Protein AF-A0A3B9B9D3-F1 (afdb_monomer_lite)

Sequence (360 aa):
TKKSGEPAVSYQAAVEGMYRVWLSWGSGWSTHTKNARYLLDQDGKIETTDDRTEIATINQQLLANGAGKIISKPLWSGLHDCGTHSFSTSSKILVCGGNSGGALTTDLIILERADKSVPVRRFEPKVKSTLNEDWFHPVTTISVRFTIGQTNNGIEPCIDELGIWSSEGERANLATRKALVKSVTSSGNFRGSPKHKLAHINDSKFGNDHSWISNTKNTGWIEFTFKQPQRIERVTWGRDKNGKYKDRTPSTYYIEVKNEKGQWIEVASSSHRQPTTAKDEDGNSLFAFEHLDSEKKAKARTLLDKLAAGKKALDELKKKPRAWIGSFSQPSPTRLMHRGDPLSPREVISPVSLSAFTQR

Structure (mmCIF, N/CA/C/O backbone):
data_AF-A0A3B9B9D3-F1
#
_entry.id   AF-A0A3B9B9D3-F1
#
loop_
_atom_site.group_PDB
_atom_site.id
_atom_site.type_symbol
_atom_site.label_atom_id
_atom_site.label_alt_id
_atom_site.label_comp_id
_atom_site.label_asym_id
_atom_site.label_entity_id
_atom_site.label_seq_id
_atom_site.pdbx_PDB_ins_code
_atom_site.Cartn_x
_atom_site.Cartn_y
_atom_site.Cartn_z
_atom_site.occupancy
_atom_site.B_iso_or_equiv
_atom_site.auth_seq_id
_atom_site.auth_comp_id
_atom_site.auth_asym_id
_atom_site.auth_atom_id
_atom_site.pdbx_PDB_model_num
ATOM 1 N N . THR A 1 1 ? -21.614 -14.498 -27.188 1.00 49.25 1 THR A N 1
ATOM 2 C CA . THR A 1 1 ? -22.996 -14.763 -27.649 1.00 49.25 1 THR A CA 1
ATOM 3 C C . THR A 1 1 ? -23.670 -13.425 -27.941 1.00 49.25 1 THR A C 1
ATOM 5 O O . THR A 1 1 ? -23.291 -12.439 -27.325 1.00 49.25 1 THR A O 1
ATOM 8 N N . LYS A 1 2 ? -24.585 -13.337 -28.921 1.00 51.22 2 LYS A N 1
ATOM 9 C CA . LYS A 1 2 ? -25.253 -12.070 -29.321 1.00 51.22 2 LYS A CA 1
ATOM 10 C C . LYS A 1 2 ? -26.560 -11.787 -28.561 1.00 51.22 2 LYS A C 1
ATOM 12 O O . LYS A 1 2 ? -27.239 -10.813 -28.865 1.00 51.22 2 LYS A O 1
ATOM 17 N N . LYS A 1 3 ? -26.940 -12.646 -27.614 1.00 60.97 3 LYS A N 1
ATOM 18 C CA . LYS A 1 3 ? -28.194 -12.509 -26.875 1.00 60.97 3 LYS A CA 1
ATOM 19 C C . LYS A 1 3 ? -27.957 -11.696 -25.608 1.00 60.97 3 LYS A C 1
ATOM 21 O O . LYS A 1 3 ? -27.149 -12.067 -24.763 1.00 60.97 3 LYS A O 1
ATOM 26 N N . SER A 1 4 ? -28.623 -10.549 -25.542 1.00 65.19 4 SER A N 1
ATOM 27 C CA . SER A 1 4 ? -28.568 -9.621 -24.416 1.00 65.19 4 SER A CA 1
ATOM 28 C C . SER A 1 4 ? -29.033 -10.313 -23.134 1.00 65.19 4 SER A C 1
ATOM 30 O O . SER A 1 4 ? -30.112 -10.896 -23.123 1.00 65.19 4 SER A O 1
ATOM 32 N N . GLY A 1 5 ? -28.247 -10.226 -22.060 1.00 66.50 5 GLY A N 1
ATOM 33 C CA . GLY A 1 5 ? -28.637 -10.706 -20.727 1.00 66.50 5 GLY A CA 1
ATOM 34 C C . GLY A 1 5 ? -28.496 -12.211 -20.472 1.00 66.50 5 GLY A C 1
ATOM 35 O O . GLY A 1 5 ? -28.588 -12.619 -19.318 1.00 66.50 5 GLY A O 1
ATOM 36 N N . GLU A 1 6 ? -28.219 -13.030 -21.489 1.00 80.44 6 GLU A N 1
ATOM 37 C CA . GLU A 1 6 ? -27.928 -14.454 -21.287 1.00 80.44 6 GLU A CA 1
ATOM 38 C C . GLU A 1 6 ? -26.454 -14.666 -20.876 1.00 80.44 6 GLU A C 1
ATOM 40 O O . GLU A 1 6 ? -25.554 -14.049 -21.470 1.00 80.44 6 GLU A O 1
ATOM 45 N N . PRO A 1 7 ? -26.174 -15.559 -19.905 1.00 87.69 7 PRO A N 1
ATOM 46 C CA . PRO A 1 7 ? -24.815 -15.976 -19.577 1.00 87.69 7 PRO A CA 1
ATOM 47 C C . PRO A 1 7 ? -24.094 -16.539 -20.803 1.00 87.69 7 PRO A C 1
ATOM 49 O O . PRO A 1 7 ? -24.525 -17.510 -21.420 1.00 87.69 7 PRO A O 1
ATOM 52 N N . ALA A 1 8 ? -22.979 -15.915 -21.171 1.00 89.19 8 ALA A N 1
ATOM 53 C CA . ALA A 1 8 ? -22.128 -16.356 -22.272 1.00 89.19 8 ALA A CA 1
ATOM 54 C C . ALA A 1 8 ? -21.009 -17.289 -21.794 1.00 89.19 8 ALA A C 1
ATOM 56 O O . ALA A 1 8 ? -20.552 -18.142 -22.550 1.00 89.19 8 ALA A O 1
ATOM 57 N N . VAL A 1 9 ? -20.550 -17.081 -20.559 1.00 89.88 9 VAL A N 1
ATOM 58 C CA . VAL A 1 9 ? -19.491 -17.846 -19.896 1.00 89.88 9 VAL A CA 1
ATOM 59 C C . VAL A 1 9 ? -19.900 -18.052 -18.442 1.00 89.88 9 VAL A C 1
ATOM 61 O O . VAL A 1 9 ? -20.445 -17.139 -17.824 1.00 89.88 9 VAL A O 1
ATOM 64 N N . SER A 1 10 ? -19.609 -19.226 -17.889 1.00 92.81 10 SER A N 1
ATOM 65 C CA . SER A 1 10 ? -19.755 -19.520 -16.463 1.00 92.81 10 SER A CA 1
ATOM 66 C C . SER A 1 10 ? -18.432 -20.022 -15.896 1.00 92.81 10 SER A C 1
ATOM 68 O O . SER A 1 10 ? -17.838 -20.941 -16.459 1.00 92.81 10 SER A O 1
ATOM 70 N N . TYR A 1 11 ? -17.998 -19.462 -14.773 1.00 92.88 11 TYR A N 1
ATOM 71 C CA . TYR A 1 11 ? -16.792 -19.866 -14.059 1.00 92.88 11 TYR A CA 1
ATOM 72 C C . TYR A 1 11 ? -17.149 -20.376 -12.663 1.00 92.88 11 TYR A C 1
ATOM 74 O O . TYR A 1 11 ? -17.702 -19.626 -11.864 1.00 92.88 11 TYR A O 1
ATOM 82 N N . GLN A 1 12 ? -16.813 -21.631 -12.361 1.00 93.88 12 GLN A N 1
ATOM 83 C CA . GLN A 1 12 ? -16.990 -22.223 -11.035 1.00 93.88 12 GLN A CA 1
ATOM 84 C C . GLN A 1 12 ? -15.621 -22.457 -10.404 1.00 93.88 12 GLN A C 1
ATOM 86 O O . GLN A 1 12 ? -14.848 -23.283 -10.882 1.00 93.88 12 GLN A O 1
ATOM 91 N N . ALA A 1 13 ? -15.322 -21.739 -9.324 1.00 84.62 13 ALA A N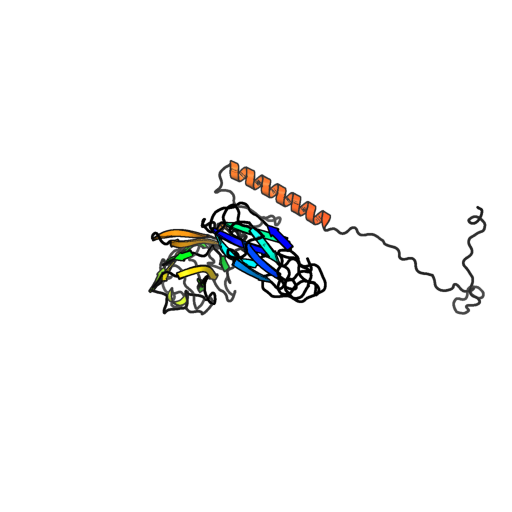 1
ATOM 92 C CA . ALA A 1 13 ? -14.039 -21.872 -8.638 1.00 84.62 13 ALA A CA 1
ATOM 93 C C . ALA A 1 13 ? -13.995 -23.027 -7.626 1.00 84.62 13 ALA A C 1
ATOM 95 O O . ALA A 1 13 ? -12.907 -23.410 -7.208 1.00 84.62 13 ALA A O 1
ATOM 96 N N . ALA A 1 14 ? -15.161 -23.546 -7.217 1.00 92.19 14 ALA A N 1
ATOM 97 C CA . ALA A 1 14 ? -15.300 -24.566 -6.176 1.00 92.19 14 ALA A CA 1
ATOM 98 C C . ALA A 1 14 ? -14.615 -24.188 -4.845 1.00 92.19 14 ALA A C 1
ATOM 100 O O . ALA A 1 14 ? -13.969 -25.015 -4.203 1.00 92.19 14 ALA A O 1
ATOM 101 N N . VAL A 1 15 ? -14.755 -22.925 -4.429 1.00 90.19 15 VAL A N 1
ATOM 102 C CA . VAL A 1 15 ? -14.225 -22.407 -3.159 1.00 90.19 15 VAL A CA 1
ATOM 103 C C . VAL A 1 15 ? -15.353 -22.067 -2.195 1.00 90.19 15 VAL A C 1
ATOM 105 O O . VAL A 1 15 ? -16.453 -21.744 -2.621 1.00 90.19 15 VAL A O 1
ATOM 108 N N . GLU A 1 16 ? -15.060 -22.085 -0.899 1.00 92.81 16 GLU A N 1
ATOM 109 C CA . GLU A 1 16 ? -15.998 -21.683 0.149 1.00 92.81 16 GLU A CA 1
ATOM 110 C C . GLU A 1 16 ? -15.396 -20.574 1.016 1.00 92.81 16 GLU A C 1
ATOM 112 O O . GLU A 1 16 ? -14.196 -20.602 1.332 1.00 92.81 16 GLU A O 1
ATOM 117 N N . GLY A 1 17 ? -16.220 -19.586 1.372 1.00 90.19 17 GLY A N 1
ATOM 118 C CA . GLY A 1 17 ? -15.866 -18.465 2.242 1.00 90.19 17 GLY A CA 1
ATOM 119 C C . GLY A 1 17 ? -15.931 -17.100 1.553 1.00 90.19 17 GLY A C 1
ATOM 120 O O . GLY A 1 17 ? -16.505 -16.946 0.478 1.00 90.19 17 GLY A O 1
ATOM 121 N N . MET A 1 18 ? -15.332 -16.090 2.186 1.00 88.19 18 MET A N 1
ATOM 122 C CA . MET A 1 18 ? -15.309 -14.718 1.668 1.00 88.19 18 MET A CA 1
ATOM 123 C C . MET A 1 18 ? -14.096 -14.498 0.765 1.00 88.19 18 MET A C 1
ATOM 125 O O . MET A 1 18 ? -12.957 -14.665 1.208 1.00 88.19 18 MET A O 1
ATOM 129 N N . TYR A 1 19 ? -14.323 -14.065 -0.476 1.00 90.00 19 TYR A N 1
ATOM 130 C CA . TYR A 1 19 ? -13.264 -13.780 -1.448 1.00 90.00 19 TYR A CA 1
ATOM 131 C C . TYR A 1 19 ? -13.450 -12.413 -2.085 1.00 90.00 19 TYR A C 1
ATOM 133 O O . TYR A 1 19 ? -14.549 -12.038 -2.487 1.00 90.00 19 TYR A O 1
ATOM 141 N N . ARG A 1 20 ? -12.348 -11.679 -2.220 1.00 89.19 20 ARG A N 1
ATOM 142 C CA . ARG A 1 20 ? -12.251 -10.531 -3.108 1.00 89.19 20 ARG A CA 1
ATOM 143 C C . ARG A 1 20 ? -12.079 -11.010 -4.541 1.00 89.19 20 ARG A C 1
ATOM 145 O O . ARG A 1 20 ? -11.213 -11.837 -4.826 1.00 89.19 20 ARG A O 1
ATOM 152 N N . VAL A 1 21 ? -12.915 -10.490 -5.429 1.00 92.88 21 VAL A N 1
ATOM 153 C CA . VAL A 1 21 ? -12.941 -10.885 -6.837 1.00 92.88 21 VAL A CA 1
ATOM 154 C C . VAL A 1 21 ? -12.192 -9.846 -7.658 1.00 92.88 21 VAL A C 1
ATOM 156 O O . VAL A 1 21 ? -12.558 -8.673 -7.658 1.00 92.88 21 VAL A O 1
ATOM 159 N N . TRP A 1 22 ? -11.173 -10.284 -8.396 1.00 92.19 22 TRP A N 1
ATOM 160 C CA . TRP A 1 22 ? -10.485 -9.454 -9.381 1.00 92.19 22 TRP A CA 1
ATOM 161 C C . TRP A 1 22 ? -10.768 -9.960 -10.788 1.00 92.19 22 TRP A C 1
ATOM 163 O O . TRP A 1 22 ? -10.607 -11.151 -11.060 1.00 92.19 22 TRP A O 1
ATOM 173 N N . LEU A 1 23 ? -11.148 -9.055 -11.687 1.00 92.31 23 LEU A N 1
ATOM 174 C CA . LEU A 1 23 ? -11.484 -9.381 -13.073 1.00 92.31 23 LEU A CA 1
ATOM 175 C C . LEU A 1 23 ? -10.506 -8.745 -14.059 1.00 92.31 23 LEU A C 1
ATOM 177 O O . LEU A 1 23 ? -10.034 -7.625 -13.850 1.00 92.31 23 LEU A O 1
ATOM 181 N N . SER A 1 24 ? -10.251 -9.444 -15.164 1.00 91.81 24 SER A N 1
ATOM 182 C CA . SER A 1 24 ? -9.499 -8.940 -16.310 1.00 91.81 24 SER A CA 1
ATOM 183 C C . SER A 1 24 ? -10.139 -9.344 -17.642 1.00 91.81 24 SER A C 1
ATOM 185 O O . SER A 1 24 ? -10.849 -10.350 -17.732 1.00 91.81 24 SER A O 1
ATOM 187 N N . TRP A 1 25 ? -9.899 -8.547 -18.682 1.00 92.38 25 TRP A N 1
ATOM 188 C CA . TRP A 1 25 ? -10.455 -8.716 -20.023 1.00 92.38 25 TRP A CA 1
ATOM 189 C C . TRP A 1 25 ? -9.519 -8.162 -21.106 1.00 92.38 25 TRP A C 1
ATOM 191 O O . TRP A 1 25 ? -8.568 -7.419 -20.842 1.00 92.38 25 TRP A O 1
ATOM 201 N N . GLY A 1 26 ? -9.822 -8.506 -22.358 1.00 90.44 26 GLY A N 1
ATOM 202 C CA . GLY A 1 26 ? -9.183 -7.899 -23.522 1.00 90.44 26 GLY A CA 1
ATOM 203 C C . GLY A 1 26 ? -9.817 -6.547 -23.843 1.00 90.44 26 GLY A C 1
ATOM 204 O O . GLY A 1 26 ? -11.034 -6.440 -23.967 1.00 90.44 26 GLY A O 1
ATOM 205 N N . SER A 1 27 ? -9.011 -5.504 -24.016 1.00 89.56 27 SER A N 1
ATOM 206 C CA . SER A 1 27 ? -9.483 -4.150 -24.331 1.00 89.56 27 SER A CA 1
ATOM 207 C C . SER A 1 27 ? -8.837 -3.572 -25.591 1.00 89.56 27 SER A C 1
ATOM 209 O O . SER A 1 27 ? -8.048 -4.238 -26.265 1.00 89.56 27 SER A O 1
ATOM 211 N N . GLY A 1 28 ? -9.212 -2.337 -25.949 1.00 84.19 28 GLY A N 1
ATOM 212 C CA . GLY A 1 28 ? -8.584 -1.579 -27.036 1.00 84.19 28 GLY A CA 1
ATOM 213 C C . GLY A 1 28 ? -9.293 -1.616 -28.395 1.00 84.19 28 GLY A C 1
ATOM 214 O O . GLY A 1 28 ? -8.852 -0.915 -29.310 1.00 84.19 28 GLY A O 1
ATOM 215 N N . TRP A 1 29 ? -10.411 -2.340 -28.527 1.00 90.81 29 TRP A N 1
ATOM 216 C CA . TRP A 1 29 ? -11.229 -2.400 -29.748 1.00 90.81 29 TRP A CA 1
ATOM 217 C C . TRP A 1 29 ? -12.609 -1.759 -29.559 1.00 90.81 29 TRP A C 1
ATOM 219 O O . TRP A 1 29 ? -13.277 -1.979 -28.550 1.00 90.81 29 TRP A O 1
ATOM 229 N N . SER A 1 30 ? -13.079 -1.008 -30.561 1.00 92.00 30 SER A N 1
ATOM 230 C CA . SER A 1 30 ? -14.412 -0.373 -30.559 1.00 92.00 30 SER A CA 1
ATOM 231 C C . SER A 1 30 ? -15.561 -1.373 -30.706 1.00 92.00 30 SER A C 1
ATOM 233 O O . SER A 1 30 ? -16.711 -1.033 -30.439 1.00 92.00 30 SER A O 1
ATOM 235 N N . THR A 1 31 ? -15.256 -2.600 -31.124 1.00 92.00 31 THR A N 1
ATOM 236 C CA . THR A 1 31 ? -16.219 -3.692 -31.284 1.00 92.00 31 THR A CA 1
ATOM 237 C C . THR A 1 31 ? -16.553 -4.388 -29.967 1.00 92.00 31 THR A C 1
ATOM 239 O O . THR A 1 31 ? -17.535 -5.124 -29.920 1.00 92.00 31 THR A O 1
ATOM 242 N N . HIS A 1 32 ? -15.775 -4.176 -28.898 1.00 91.81 32 HIS A N 1
ATOM 243 C CA . HIS A 1 32 ? -16.046 -4.774 -27.590 1.00 91.81 32 HIS A CA 1
ATOM 244 C C . HIS A 1 32 ? -17.265 -4.134 -26.922 1.00 91.81 32 HIS A C 1
ATOM 246 O O . HIS A 1 32 ? -17.589 -2.967 -27.161 1.00 91.81 32 HIS A O 1
ATOM 252 N N . THR A 1 33 ? -17.939 -4.901 -26.068 1.00 91.75 33 THR A N 1
ATOM 253 C CA . THR A 1 33 ? -19.102 -4.428 -25.314 1.00 91.75 33 THR A CA 1
ATOM 254 C C . THR A 1 33 ? -18.735 -3.321 -24.322 1.00 91.75 33 THR A C 1
ATOM 256 O O . THR A 1 33 ? -17.673 -3.333 -23.698 1.00 91.75 33 THR A O 1
ATOM 259 N N . LYS A 1 34 ? -19.639 -2.352 -24.163 1.00 92.50 34 LYS A N 1
ATOM 260 C CA . LYS A 1 34 ? -19.483 -1.230 -23.222 1.00 92.50 34 LYS A CA 1
ATOM 261 C C . LYS A 1 34 ? -20.045 -1.525 -21.832 1.00 92.50 34 LYS A C 1
ATOM 263 O O . LYS A 1 34 ? -19.889 -0.710 -20.931 1.00 92.50 34 LYS A O 1
ATOM 268 N N . ASN A 1 35 ? -20.741 -2.645 -21.690 1.00 91.44 35 ASN A N 1
ATOM 269 C CA . ASN A 1 35 ? -21.538 -2.971 -20.518 1.00 91.44 35 ASN A CA 1
ATOM 270 C C . ASN A 1 35 ? -21.601 -4.489 -20.299 1.00 91.44 35 ASN A C 1
ATOM 272 O O . ASN A 1 35 ? -22.684 -5.046 -20.142 1.00 91.44 35 ASN A O 1
ATOM 276 N N . ALA A 1 36 ? -20.447 -5.163 -20.328 1.00 92.81 36 ALA A N 1
ATOM 277 C CA . ALA A 1 36 ? -20.356 -6.556 -19.893 1.00 92.81 36 ALA A CA 1
ATOM 278 C C . ALA A 1 36 ? -20.790 -6.653 -18.431 1.00 92.81 36 ALA A C 1
ATOM 280 O O . ALA A 1 36 ? -20.268 -5.913 -17.599 1.00 92.81 36 ALA A O 1
ATOM 281 N N . ARG A 1 37 ? -21.713 -7.562 -18.120 1.00 93.38 37 ARG A N 1
ATOM 282 C CA . ARG A 1 37 ? -22.189 -7.771 -16.749 1.00 93.38 37 ARG A CA 1
ATOM 283 C C . ARG A 1 37 ? -21.568 -9.037 -16.183 1.00 93.38 37 ARG A C 1
ATOM 285 O O . ARG A 1 37 ? -21.571 -10.071 -16.850 1.00 93.38 37 ARG A O 1
ATOM 292 N N . TYR A 1 38 ? -21.072 -8.952 -14.959 1.00 94.38 38 TYR A N 1
ATOM 293 C CA . TYR A 1 38 ? -20.595 -10.089 -14.187 1.00 94.38 38 TYR A CA 1
ATOM 294 C C . TYR A 1 38 ? -21.570 -10.320 -13.040 1.00 94.38 38 TYR A C 1
ATOM 296 O O . TYR A 1 38 ? -21.807 -9.417 -12.237 1.00 94.38 38 TYR A O 1
ATOM 304 N N . LEU A 1 39 ? -22.149 -11.514 -12.987 1.00 95.31 39 LEU A N 1
ATOM 305 C CA . LEU A 1 39 ? -23.115 -11.913 -11.971 1.00 95.31 39 LEU A CA 1
ATOM 306 C C . LEU A 1 39 ? -22.513 -13.040 -11.136 1.00 95.31 39 LEU A C 1
ATOM 308 O O . LEU A 1 39 ? -21.917 -13.958 -11.691 1.00 95.31 39 LEU A O 1
ATOM 312 N N . LEU A 1 40 ? -22.672 -12.977 -9.822 1.00 96.56 40 LEU A N 1
ATOM 313 C CA . LEU A 1 40 ? -22.401 -14.078 -8.914 1.00 96.56 40 LEU A CA 1
ATOM 314 C C . LEU A 1 40 ? -23.706 -14.828 -8.657 1.00 96.56 40 LEU A C 1
ATOM 316 O O . LEU A 1 40 ? -24.646 -14.259 -8.114 1.00 96.56 40 LEU A O 1
ATOM 320 N N . ASP A 1 41 ? -23.727 -16.083 -9.069 1.00 96.19 41 ASP A N 1
ATOM 321 C CA . ASP A 1 41 ? -24.787 -17.073 -8.906 1.00 96.19 41 ASP A CA 1
ATOM 322 C C . ASP A 1 41 ? -24.410 -17.956 -7.709 1.00 96.19 41 ASP A C 1
ATOM 324 O O . ASP A 1 41 ? -23.301 -18.502 -7.670 1.00 96.19 41 ASP A O 1
ATOM 328 N N . GLN A 1 42 ? -25.251 -18.009 -6.679 1.00 94.19 42 GLN A N 1
ATOM 329 C CA . GLN A 1 42 ? -24.876 -18.576 -5.382 1.00 94.19 42 GLN A CA 1
ATOM 330 C C . GLN A 1 42 ? -25.019 -20.095 -5.356 1.00 94.19 42 GLN A C 1
ATOM 332 O O . GLN A 1 42 ? -24.141 -20.771 -4.807 1.00 94.19 42 GLN A O 1
ATOM 337 N N . ASP A 1 43 ? -26.079 -20.625 -5.962 1.00 92.56 43 ASP A N 1
ATOM 338 C CA . ASP A 1 43 ? -26.386 -22.056 -5.968 1.00 92.56 43 ASP A CA 1
ATOM 339 C C . ASP A 1 43 ? -25.806 -22.814 -7.178 1.00 92.56 43 ASP A C 1
ATOM 341 O O . ASP A 1 43 ? -25.788 -24.049 -7.193 1.00 92.56 43 ASP A O 1
ATOM 345 N N . GLY A 1 44 ? -25.273 -22.088 -8.164 1.00 91.50 44 GLY A N 1
ATOM 346 C CA . GLY A 1 44 ? -24.625 -22.646 -9.345 1.00 91.50 44 GLY A CA 1
ATOM 347 C C . GLY A 1 44 ? -25.590 -23.102 -10.442 1.00 91.50 44 GLY A C 1
ATOM 348 O O . GLY A 1 44 ? -25.131 -23.725 -11.415 1.00 91.50 44 GLY A O 1
ATOM 349 N N . LYS A 1 45 ? -26.895 -22.847 -10.309 1.00 92.81 45 LYS A N 1
ATOM 350 C CA . LYS A 1 45 ? -27.926 -23.232 -11.274 1.00 92.81 45 LYS A CA 1
ATOM 351 C C . LYS A 1 45 ? -28.223 -22.068 -12.215 1.00 92.81 45 LYS A C 1
ATOM 353 O O . LYS A 1 45 ? -28.898 -21.097 -11.902 1.00 92.81 45 LYS A O 1
ATOM 358 N N . ILE A 1 46 ? -27.758 -22.202 -13.456 1.00 89.06 46 ILE A N 1
ATOM 359 C CA . ILE A 1 46 ? -27.842 -21.143 -14.479 1.00 89.06 46 ILE A CA 1
ATOM 360 C C . ILE A 1 46 ? -29.300 -20.906 -14.945 1.00 89.06 46 ILE A C 1
ATOM 362 O O . ILE A 1 46 ? -29.612 -19.932 -15.634 1.00 89.06 46 ILE A O 1
ATOM 366 N N . GLU A 1 47 ? -30.224 -21.768 -14.557 1.00 88.75 47 GLU A N 1
ATOM 367 C CA . GLU A 1 47 ? -31.659 -21.634 -14.765 1.00 88.75 47 GLU A CA 1
ATOM 368 C C . GLU A 1 47 ? -32.364 -20.763 -13.710 1.00 88.75 47 GLU A C 1
ATOM 370 O O . GLU A 1 47 ? -33.394 -20.169 -14.027 1.00 88.75 47 GLU A O 1
ATOM 375 N N . THR A 1 48 ? -31.822 -20.634 -12.494 1.00 89.19 48 THR A N 1
ATOM 376 C CA . THR A 1 48 ? -32.385 -19.793 -11.426 1.00 89.19 48 THR A CA 1
ATOM 377 C C . THR A 1 48 ? -31.717 -18.426 -11.412 1.00 89.19 48 THR A C 1
ATOM 379 O O . THR A 1 48 ? -30.529 -18.292 -11.690 1.00 89.19 48 THR A O 1
ATOM 382 N N . THR A 1 49 ? -32.498 -17.373 -11.169 1.00 90.62 49 THR A N 1
ATOM 383 C CA . THR A 1 49 ? -31.997 -15.988 -11.224 1.00 90.62 49 THR A CA 1
ATOM 384 C C . THR A 1 49 ? -32.125 -15.227 -9.915 1.00 90.62 49 THR A C 1
ATOM 386 O O . THR A 1 49 ? -31.532 -14.158 -9.793 1.00 90.62 49 THR A O 1
ATOM 389 N N . ASP A 1 50 ? -32.897 -15.744 -8.960 1.00 91.75 50 ASP A N 1
ATOM 390 C CA . ASP A 1 50 ? -33.268 -15.031 -7.730 1.00 91.75 50 ASP A CA 1
ATOM 391 C C . ASP A 1 50 ? -32.088 -14.848 -6.769 1.00 91.75 50 ASP A C 1
ATOM 393 O O . ASP A 1 50 ? -32.076 -13.932 -5.951 1.00 91.75 50 ASP A O 1
ATOM 397 N N . ASP A 1 51 ? -31.075 -15.700 -6.888 1.00 89.94 51 ASP A N 1
ATOM 398 C CA . ASP A 1 51 ? -29.865 -15.713 -6.075 1.00 89.94 51 ASP A CA 1
ATOM 399 C C . ASP A 1 51 ? -28.686 -14.978 -6.740 1.00 89.94 51 ASP A C 1
ATOM 401 O O . ASP A 1 51 ? -27.580 -14.923 -6.191 1.00 89.94 51 ASP A O 1
ATOM 405 N N . ARG A 1 52 ? -28.911 -14.376 -7.916 1.00 93.62 52 ARG A N 1
ATOM 406 C CA . ARG A 1 52 ? -27.866 -13.675 -8.662 1.00 93.62 52 ARG A CA 1
ATOM 407 C C . ARG A 1 52 ? -27.644 -12.269 -8.147 1.00 93.62 52 ARG A C 1
ATOM 409 O O . ARG A 1 52 ? -28.532 -11.423 -8.179 1.00 93.62 52 ARG A O 1
ATOM 416 N N . THR A 1 53 ? -26.397 -11.978 -7.805 1.00 94.81 53 THR A N 1
ATOM 417 C CA . THR A 1 53 ? -25.946 -10.624 -7.474 1.00 94.81 53 THR A CA 1
ATOM 418 C C . THR A 1 53 ? -25.035 -10.092 -8.572 1.00 94.81 53 THR A C 1
ATOM 420 O O . THR A 1 53 ? -24.080 -10.756 -8.963 1.00 94.81 53 THR A O 1
ATOM 423 N N . GLU A 1 54 ? -25.281 -8.884 -9.079 1.00 95.00 54 GLU A N 1
ATOM 424 C CA . GLU A 1 54 ? -24.320 -8.237 -9.977 1.00 95.00 54 GLU A CA 1
ATOM 425 C C . GLU A 1 54 ? -23.086 -7.771 -9.201 1.00 95.00 54 GLU A C 1
ATOM 427 O O . GLU A 1 54 ? -23.199 -6.995 -8.256 1.00 95.00 54 GLU A O 1
ATOM 432 N N . ILE A 1 55 ? -21.907 -8.226 -9.630 1.00 95.00 55 ILE A N 1
ATOM 433 C CA . ILE A 1 55 ? -20.631 -7.876 -8.995 1.00 95.00 55 ILE A CA 1
ATOM 434 C C . ILE A 1 55 ? -19.840 -6.833 -9.791 1.00 95.00 55 ILE A C 1
ATOM 436 O O . ILE A 1 55 ? -18.981 -6.168 -9.219 1.00 95.00 55 ILE A O 1
ATOM 440 N N . ALA A 1 56 ? -20.117 -6.676 -11.093 1.00 93.12 56 ALA A N 1
ATOM 441 C CA . ALA A 1 56 ? -19.534 -5.617 -11.918 1.00 93.12 56 ALA A CA 1
ATOM 442 C C . ALA A 1 56 ? -20.305 -5.382 -13.231 1.00 93.12 56 ALA A C 1
ATOM 444 O O . ALA A 1 56 ? -20.761 -6.332 -13.872 1.00 93.12 56 ALA A O 1
ATOM 445 N N . THR A 1 57 ? -20.323 -4.126 -13.691 1.00 93.75 57 THR A N 1
ATOM 446 C CA . THR A 1 57 ? -20.667 -3.739 -15.069 1.00 93.75 57 THR A CA 1
ATOM 447 C C . THR A 1 57 ? -19.475 -3.019 -15.705 1.00 93.75 57 THR A C 1
ATOM 449 O O . THR A 1 57 ? -19.039 -1.975 -15.225 1.00 93.75 57 THR A O 1
ATOM 452 N N . ILE A 1 58 ? -18.937 -3.580 -16.791 1.00 92.56 58 ILE A N 1
ATOM 453 C CA . ILE A 1 58 ? -17.625 -3.221 -17.340 1.00 92.56 58 ILE A CA 1
ATOM 454 C C . ILE A 1 58 ? -17.714 -2.744 -18.790 1.00 92.56 58 ILE A C 1
ATOM 456 O O . ILE A 1 58 ? -18.254 -3.425 -19.666 1.00 92.56 58 ILE A O 1
ATOM 460 N N . ASN A 1 59 ? -17.069 -1.608 -19.068 1.00 93.12 59 ASN A N 1
ATOM 461 C CA . ASN A 1 59 ? -16.753 -1.188 -20.428 1.00 93.12 59 ASN A CA 1
ATOM 462 C C . ASN A 1 59 ? -15.461 -1.859 -20.908 1.00 93.12 59 ASN A C 1
ATOM 464 O O . ASN A 1 59 ? -14.357 -1.394 -20.620 1.00 93.12 59 ASN A O 1
ATOM 468 N N . GLN A 1 60 ? -15.601 -2.929 -21.691 1.00 92.69 60 GLN A N 1
ATOM 469 C CA . GLN A 1 60 ? -14.471 -3.729 -22.163 1.00 92.69 60 GLN A CA 1
ATOM 470 C C . GLN A 1 60 ? -13.660 -3.061 -23.281 1.00 92.69 60 GLN A C 1
ATOM 472 O O . GLN A 1 60 ? -12.673 -3.618 -23.755 1.00 92.69 60 GLN A O 1
ATOM 477 N N . GLN A 1 61 ? -14.032 -1.850 -23.696 1.00 92.50 61 GLN A N 1
ATOM 478 C CA . GLN A 1 61 ? -13.230 -1.037 -24.610 1.00 92.50 61 GLN A CA 1
ATOM 479 C C . GLN A 1 61 ? -12.050 -0.361 -23.889 1.00 92.50 61 GLN A C 1
ATOM 481 O O . GLN A 1 61 ? -11.080 0.027 -24.544 1.00 92.50 61 GLN A O 1
ATOM 486 N N . LEU A 1 62 ? -12.122 -0.235 -22.557 1.00 88.44 62 LEU A N 1
ATOM 487 C CA . LEU A 1 62 ? -11.202 0.538 -21.717 1.00 88.44 62 LEU A CA 1
ATOM 488 C C . LEU A 1 62 ? -10.398 -0.365 -20.762 1.00 88.44 62 LEU A C 1
ATOM 490 O O . LEU A 1 62 ? -10.643 -1.571 -20.660 1.00 88.44 62 LEU A O 1
ATOM 494 N N . LEU A 1 63 ? -9.411 0.223 -20.078 1.00 80.69 63 LEU A N 1
ATOM 495 C CA . LEU A 1 63 ? -8.636 -0.440 -19.023 1.00 80.69 63 LEU A CA 1
ATOM 496 C C . LEU A 1 63 ? -9.455 -0.569 -17.726 1.00 80.69 63 LEU A C 1
ATOM 498 O O . LEU A 1 63 ? -10.479 0.090 -17.555 1.00 80.69 63 LEU A O 1
ATOM 502 N N . ALA A 1 64 ? -8.981 -1.382 -16.780 1.00 77.06 64 ALA A N 1
ATOM 503 C CA . ALA A 1 64 ? -9.669 -1.700 -15.524 1.00 77.06 64 ALA A CA 1
ATOM 504 C C . ALA A 1 64 ? -9.957 -0.489 -14.621 1.00 77.06 64 ALA A C 1
ATOM 506 O O . ALA A 1 64 ? -10.873 -0.529 -13.801 1.00 77.06 64 ALA A O 1
ATOM 507 N N . ASN A 1 65 ? -9.199 0.596 -14.780 1.00 73.94 65 ASN A N 1
ATOM 508 C CA . ASN A 1 65 ? -9.415 1.868 -14.088 1.00 73.94 65 ASN A CA 1
ATOM 509 C C . ASN A 1 65 ? -10.366 2.822 -14.840 1.00 73.94 65 ASN A C 1
ATOM 511 O O . ASN A 1 65 ? -10.472 3.987 -14.469 1.00 73.94 65 ASN A O 1
ATOM 515 N N . GLY A 1 66 ? -10.999 2.368 -15.927 1.00 74.50 66 GLY A N 1
ATOM 516 C CA . GLY A 1 66 ? -11.864 3.180 -16.784 1.00 74.50 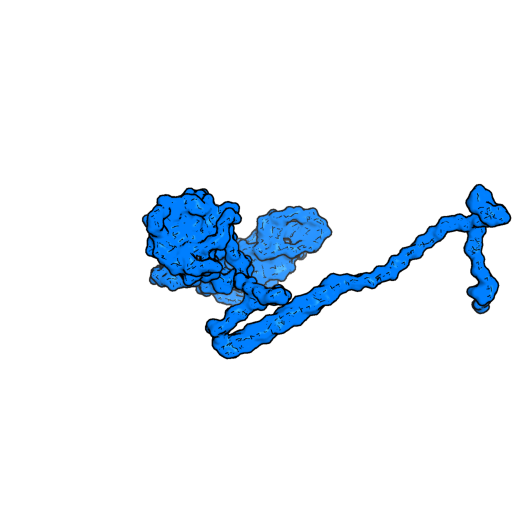66 GLY A CA 1
ATOM 517 C C . GLY A 1 66 ? -11.120 4.152 -17.706 1.00 74.50 66 GLY A C 1
ATOM 518 O O . GLY A 1 66 ? -11.761 4.900 -18.438 1.00 74.50 66 GLY A O 1
ATOM 519 N N . ALA A 1 67 ? -9.784 4.157 -17.703 1.00 70.12 67 ALA A N 1
ATOM 520 C CA . ALA A 1 67 ? -8.979 5.033 -18.546 1.00 70.12 67 ALA A CA 1
ATOM 521 C C . ALA A 1 67 ? -8.576 4.361 -19.872 1.00 70.12 67 ALA A C 1
ATOM 523 O O . ALA A 1 67 ? -8.633 3.141 -20.035 1.00 70.12 67 ALA A O 1
ATOM 524 N N . GLY A 1 68 ? -8.107 5.179 -20.816 1.00 71.25 68 GLY A N 1
ATOM 525 C CA . GLY A 1 68 ? -7.545 4.731 -22.091 1.00 71.25 68 GLY A CA 1
ATOM 526 C C . GLY A 1 68 ? -8.309 5.246 -23.309 1.00 71.25 68 GLY A C 1
ATOM 527 O O . GLY A 1 68 ? -9.439 5.716 -23.214 1.00 71.25 68 GLY A O 1
ATOM 528 N N . LYS A 1 69 ? -7.659 5.175 -24.474 1.00 77.19 69 LYS A N 1
ATOM 529 C CA . LYS A 1 69 ? -8.277 5.447 -25.777 1.00 77.19 69 LYS A CA 1
ATOM 530 C C . LYS A 1 69 ? -8.442 4.136 -26.535 1.00 77.19 69 LYS A C 1
ATOM 532 O O . LYS A 1 69 ? -7.599 3.247 -26.429 1.00 77.19 69 LYS A O 1
ATOM 537 N N . ILE A 1 70 ? -9.496 4.047 -27.338 1.00 88.00 70 ILE A N 1
ATOM 538 C CA . ILE A 1 70 ? -9.709 2.928 -28.253 1.00 88.00 70 ILE A CA 1
ATOM 539 C C . ILE A 1 70 ? -8.757 3.114 -29.437 1.00 88.00 70 ILE A C 1
ATOM 541 O O . ILE A 1 70 ? -8.946 4.016 -30.249 1.00 88.00 70 ILE A O 1
ATOM 545 N N . ILE A 1 71 ? -7.706 2.298 -29.497 1.00 83.62 71 ILE A N 1
ATOM 546 C CA . ILE A 1 71 ? -6.613 2.438 -30.475 1.00 83.62 71 ILE A CA 1
ATOM 547 C C . ILE A 1 71 ? -6.579 1.317 -31.522 1.00 83.62 71 ILE A C 1
ATOM 549 O O . ILE A 1 71 ? -5.629 1.243 -32.297 1.00 83.62 71 ILE A O 1
ATOM 553 N N . SER A 1 72 ? -7.591 0.445 -31.543 1.00 88.94 72 SER A N 1
ATOM 554 C CA . SER A 1 72 ? -7.694 -0.704 -32.457 1.00 88.94 72 SER A CA 1
ATOM 555 C C . SER A 1 72 ? -6.484 -1.641 -32.370 1.00 88.94 72 SER A C 1
ATOM 557 O O . SER A 1 72 ? -5.917 -2.062 -33.378 1.00 88.94 72 SER A O 1
ATOM 559 N N . LYS A 1 73 ? -6.049 -1.925 -31.138 1.00 74.50 73 LYS A N 1
ATOM 560 C CA . LYS A 1 73 ? -4.979 -2.878 -30.821 1.00 74.50 73 LYS A CA 1
ATOM 561 C C . LYS A 1 73 ? -5.383 -3.706 -29.604 1.00 74.50 73 LYS A C 1
ATOM 563 O O . LYS A 1 73 ? -6.060 -3.163 -28.733 1.00 74.50 73 LYS A O 1
ATOM 568 N N . PRO A 1 74 ? -4.949 -4.976 -29.512 1.00 80.00 74 PRO A N 1
ATOM 569 C CA . PRO A 1 74 ? -5.190 -5.782 -28.325 1.00 80.00 74 PRO A CA 1
ATOM 570 C C . PRO A 1 74 ? -4.440 -5.185 -27.132 1.00 80.00 74 PRO A C 1
ATOM 572 O O . PRO A 1 74 ? -3.223 -4.996 -27.178 1.00 80.00 74 PRO A O 1
ATOM 575 N N . LEU A 1 75 ? -5.180 -4.890 -26.070 1.00 79.38 75 LEU A N 1
ATOM 576 C CA . LEU A 1 75 ? -4.654 -4.439 -24.790 1.00 79.38 75 LEU A CA 1
ATOM 577 C C . LEU A 1 75 ? -5.137 -5.374 -23.681 1.00 79.38 75 LEU A C 1
ATOM 579 O O . LEU A 1 75 ? -6.215 -5.959 -23.766 1.00 79.38 75 LEU A O 1
ATOM 583 N N . TRP A 1 76 ? -4.333 -5.490 -22.630 1.00 84.00 76 TRP A N 1
ATOM 584 C CA . TRP A 1 76 ? -4.731 -6.149 -21.392 1.00 84.00 76 TRP A CA 1
ATOM 585 C C . TRP A 1 76 ? -5.330 -5.109 -20.448 1.00 84.00 76 TRP A C 1
ATOM 587 O O . TRP A 1 76 ? -4.722 -4.058 -20.235 1.00 84.00 76 TRP A O 1
ATOM 597 N N . SER A 1 77 ? -6.515 -5.365 -19.888 1.00 79.06 77 SER A N 1
ATOM 598 C CA . SER A 1 77 ? -7.202 -4.379 -19.046 1.00 79.06 77 SER A CA 1
ATOM 599 C C . SER A 1 77 ? -6.471 -4.067 -17.739 1.00 79.06 77 SER A C 1
ATOM 601 O O . SER A 1 77 ? -6.705 -3.010 -17.156 1.00 79.06 77 SER A O 1
ATOM 603 N N . GLY A 1 78 ? -5.616 -4.974 -17.260 1.00 80.31 78 GLY A N 1
ATOM 604 C CA . GLY A 1 78 ? -5.204 -5.017 -15.858 1.00 80.31 78 GLY A CA 1
ATOM 605 C C . GLY A 1 78 ? -6.285 -5.660 -14.984 1.00 80.31 78 GLY A C 1
ATOM 606 O O . GLY A 1 78 ? -7.193 -6.312 -15.502 1.00 80.31 78 GLY A O 1
ATOM 607 N N . LEU A 1 79 ? -6.186 -5.478 -13.666 1.00 79.88 79 LEU A N 1
ATOM 608 C CA . LEU A 1 79 ? -7.101 -6.070 -12.685 1.00 79.88 79 LEU A CA 1
ATOM 609 C C . LEU A 1 79 ? -8.097 -5.032 -12.158 1.00 79.88 79 LEU A C 1
ATOM 611 O O . LEU A 1 79 ? -7.693 -3.981 -11.660 1.00 79.88 79 LEU A O 1
ATOM 615 N N . HIS A 1 80 ? -9.387 -5.347 -12.246 1.00 79.69 80 HIS A N 1
ATOM 616 C CA . HIS A 1 80 ? -10.479 -4.576 -11.657 1.00 79.69 80 HIS A CA 1
ATOM 617 C C . HIS A 1 80 ? -10.945 -5.235 -10.356 1.00 79.69 80 HIS A C 1
ATOM 619 O O . HIS A 1 80 ? -11.286 -6.417 -10.365 1.00 79.69 80 HIS A O 1
ATOM 625 N N . ASP A 1 81 ? -10.953 -4.483 -9.254 1.00 83.88 81 ASP A N 1
ATOM 626 C CA . ASP A 1 81 ? -11.447 -4.940 -7.949 1.00 83.88 81 ASP A CA 1
ATOM 627 C C . ASP A 1 81 ? -12.978 -4.885 -7.927 1.00 83.88 81 ASP A C 1
ATOM 629 O O . ASP A 1 81 ? -13.556 -3.803 -8.011 1.00 83.88 81 ASP A O 1
ATOM 633 N N . CYS A 1 82 ? -13.629 -6.040 -7.809 1.00 87.88 82 CYS A N 1
ATOM 634 C CA . CYS A 1 82 ? -15.089 -6.152 -7.745 1.00 87.88 82 CYS A CA 1
ATOM 635 C C . CYS A 1 82 ? -15.602 -6.256 -6.305 1.00 87.88 82 CYS A C 1
ATOM 637 O O . CYS A 1 82 ? -16.760 -6.605 -6.082 1.00 87.88 82 CYS A O 1
ATOM 639 N N . GLY A 1 83 ? -14.750 -5.995 -5.313 1.00 82.94 83 GLY A N 1
ATOM 640 C CA . GLY A 1 83 ? -15.090 -6.127 -3.907 1.00 82.94 83 GLY A CA 1
ATOM 641 C C . GLY A 1 83 ? -15.104 -7.576 -3.428 1.00 82.94 83 GLY A C 1
ATOM 642 O O . GLY A 1 83 ? -14.638 -8.497 -4.101 1.00 82.94 83 GLY A O 1
ATOM 643 N N . THR A 1 84 ? -15.605 -7.757 -2.207 1.00 87.88 84 THR A N 1
ATOM 644 C CA . THR A 1 84 ? -15.605 -9.040 -1.500 1.00 87.88 84 THR A CA 1
ATOM 645 C C . THR A 1 84 ? -16.995 -9.656 -1.500 1.00 87.88 84 THR A C 1
ATOM 647 O O . THR A 1 84 ? -17.954 -8.993 -1.117 1.00 87.88 84 THR A O 1
ATOM 650 N N . HIS A 1 85 ? -17.079 -10.937 -1.854 1.00 92.75 85 HIS A N 1
ATOM 651 C CA . HIS A 1 85 ? -18.322 -11.695 -1.958 1.00 92.75 85 HIS A CA 1
ATOM 652 C C . HIS A 1 85 ? -18.209 -13.034 -1.231 1.00 92.75 85 HIS A C 1
ATOM 654 O O . HIS A 1 85 ? -17.111 -13.582 -1.095 1.00 92.75 85 HIS A O 1
ATOM 660 N N . SER A 1 86 ? -19.345 -13.549 -0.765 1.00 92.69 86 SER A N 1
ATOM 661 C CA . SER A 1 86 ? -19.439 -14.901 -0.211 1.00 92.69 86 SER A CA 1
ATOM 662 C C . SER A 1 86 ? -19.551 -15.914 -1.342 1.00 92.69 86 SER A C 1
ATOM 664 O O . SER A 1 86 ? -20.331 -15.709 -2.273 1.00 92.69 86 SER A O 1
ATOM 666 N N . PHE A 1 87 ? -18.791 -16.998 -1.240 1.00 94.81 87 PHE A N 1
ATOM 667 C CA . PHE A 1 87 ? -18.821 -18.124 -2.162 1.00 94.81 87 PHE A CA 1
ATOM 668 C C . PHE A 1 87 ? -19.168 -19.406 -1.412 1.00 94.81 87 PHE A C 1
ATOM 670 O O . PHE A 1 87 ? -18.636 -19.669 -0.329 1.00 94.81 87 PHE A O 1
ATOM 677 N N . SER A 1 88 ? -20.014 -20.221 -2.032 1.00 93.69 88 SER A N 1
ATOM 678 C CA . SER A 1 88 ? -20.130 -21.648 -1.759 1.00 93.69 88 SER A CA 1
ATOM 679 C C . SER A 1 88 ? -19.379 -22.439 -2.835 1.00 93.69 88 SER A C 1
ATOM 681 O O . SER A 1 88 ? -19.077 -21.927 -3.918 1.00 93.69 88 SER A O 1
ATOM 683 N N . THR A 1 89 ? -19.118 -23.721 -2.580 1.00 95.00 89 THR A N 1
ATOM 684 C CA . THR A 1 89 ? -18.462 -24.605 -3.559 1.00 95.00 89 THR A CA 1
ATOM 685 C C . THR A 1 89 ? -19.261 -24.761 -4.862 1.00 95.00 89 THR A C 1
ATOM 687 O O . THR A 1 89 ? -18.688 -25.105 -5.902 1.00 95.00 89 THR A O 1
ATOM 690 N N . SER A 1 90 ? -20.564 -24.468 -4.842 1.00 95.56 90 SER A N 1
ATOM 691 C CA . SER A 1 90 ? -21.430 -24.448 -6.022 1.00 95.56 90 SER A CA 1
ATOM 692 C C . SER A 1 90 ? -21.463 -23.105 -6.753 1.00 95.56 90 SER A C 1
ATOM 694 O O . SER A 1 90 ? -21.844 -23.088 -7.921 1.00 95.56 90 SER A O 1
ATOM 696 N N . SER A 1 91 ? -21.040 -22.003 -6.127 1.00 96.50 91 SER A N 1
ATOM 697 C CA . SER A 1 91 ? -21.191 -20.665 -6.705 1.00 96.50 91 SER A CA 1
ATOM 698 C C . SER A 1 91 ? -20.465 -20.495 -8.042 1.00 96.50 91 SER A C 1
ATOM 700 O O . SER A 1 91 ? -19.341 -20.976 -8.240 1.00 96.50 91 SER A O 1
ATOM 702 N N . LYS A 1 92 ? -21.089 -19.743 -8.955 1.00 96.81 92 LYS A N 1
ATOM 703 C CA . LYS A 1 92 ? -20.569 -19.446 -10.295 1.00 96.81 92 LYS A CA 1
ATOM 704 C C . LYS A 1 92 ? -20.499 -17.948 -10.549 1.00 96.81 92 LYS A C 1
ATOM 706 O O . LYS A 1 92 ? -21.411 -17.203 -10.221 1.00 96.81 92 LYS A O 1
ATOM 711 N N . ILE A 1 93 ? -19.436 -17.504 -11.213 1.00 96.50 93 ILE A N 1
ATOM 712 C CA . ILE A 1 93 ? -19.387 -16.176 -11.829 1.00 96.50 93 ILE A CA 1
ATOM 713 C C . ILE A 1 93 ? -19.830 -16.319 -13.282 1.00 96.50 93 ILE A C 1
ATOM 715 O O . ILE A 1 93 ? -19.189 -17.002 -14.081 1.00 96.50 93 ILE A O 1
ATOM 719 N N . LEU A 1 94 ? -20.936 -15.672 -13.618 1.00 94.94 94 LEU A N 1
ATOM 720 C CA . LEU A 1 94 ? -21.524 -15.638 -14.946 1.00 94.94 94 LEU A CA 1
ATOM 721 C C . LEU A 1 94 ? -21.106 -14.349 -15.648 1.00 94.94 94 LEU A C 1
ATOM 723 O O . LEU A 1 94 ? -21.259 -13.257 -15.101 1.00 94.94 94 LEU A O 1
ATOM 727 N N . VAL A 1 95 ? -20.619 -14.463 -16.880 1.00 93.56 95 VAL A N 1
ATOM 728 C CA . VAL A 1 95 ? -20.284 -13.311 -17.720 1.00 93.56 95 VAL A CA 1
ATOM 729 C C . VAL A 1 95 ? -21.333 -13.178 -18.808 1.00 93.56 95 VAL A C 1
ATOM 731 O O . VAL A 1 95 ? -21.497 -14.068 -19.643 1.00 93.56 95 VAL A O 1
ATOM 734 N N . CYS A 1 96 ? -22.039 -12.055 -18.805 1.00 90.94 96 CYS A N 1
ATOM 735 C CA . CYS A 1 96 ? -23.132 -11.775 -19.721 1.00 90.94 96 CYS A CA 1
ATOM 736 C C . CYS A 1 96 ? -22.734 -10.665 -20.697 1.00 90.94 96 CYS A C 1
ATOM 738 O O . CYS A 1 96 ? -22.130 -9.654 -20.323 1.00 90.94 96 CYS A O 1
ATOM 740 N N . GLY A 1 97 ? -23.109 -10.846 -21.964 1.00 85.50 97 GLY A N 1
ATOM 741 C CA . GLY A 1 97 ? -22.988 -9.796 -22.968 1.00 85.50 97 GLY A CA 1
ATOM 742 C C . GLY A 1 97 ? -23.891 -8.614 -22.623 1.00 85.50 97 GLY A C 1
ATOM 743 O O . GLY A 1 97 ? -25.048 -8.798 -22.241 1.00 85.50 97 GLY A O 1
ATOM 744 N N . GLY A 1 98 ? -23.366 -7.399 -22.768 1.00 73.19 98 GLY A N 1
ATOM 745 C CA . GLY A 1 98 ? -24.162 -6.190 -22.601 1.00 73.19 98 GLY A CA 1
ATOM 746 C C . GLY A 1 98 ? -25.206 -6.006 -23.705 1.00 73.19 98 GLY A C 1
ATOM 747 O O . GLY A 1 98 ? -25.070 -6.530 -24.812 1.00 73.19 98 GLY A O 1
ATOM 748 N N . ASN A 1 99 ? -26.216 -5.180 -23.434 1.00 73.56 99 ASN A N 1
ATOM 749 C CA . ASN A 1 99 ? -27.367 -4.955 -24.326 1.00 73.56 99 ASN A CA 1
ATOM 750 C C . ASN A 1 99 ? -27.011 -4.290 -25.672 1.00 73.56 99 ASN A C 1
ATOM 752 O O . ASN A 1 99 ? -27.860 -4.147 -26.544 1.00 73.56 99 ASN A O 1
ATOM 756 N N . SER A 1 100 ? -25.758 -3.862 -25.840 1.00 71.19 100 SER A N 1
ATOM 757 C CA . SER A 1 100 ? -25.247 -3.180 -27.033 1.00 71.19 100 SER A CA 1
ATOM 758 C C . SER A 1 100 ? -24.770 -4.127 -28.145 1.00 71.19 100 SER A C 1
ATOM 760 O O . SER A 1 100 ? -24.370 -3.656 -29.207 1.00 71.19 100 SER A O 1
ATOM 762 N N . GLY A 1 101 ? -24.775 -5.450 -27.922 1.00 73.44 101 GLY A N 1
ATOM 763 C CA . GLY A 1 101 ? -24.401 -6.449 -28.937 1.00 73.44 101 GLY A CA 1
ATOM 764 C C . GLY A 1 101 ? -22.908 -6.497 -29.299 1.00 73.44 101 GLY A C 1
ATOM 765 O O . GLY A 1 101 ? -22.533 -7.194 -30.243 1.00 73.44 101 GLY A O 1
ATOM 766 N N . GLY A 1 102 ? -22.056 -5.772 -28.566 1.00 85.25 102 GLY A N 1
ATOM 767 C CA . GLY A 1 102 ? -20.602 -5.801 -28.741 1.00 85.25 102 GLY A CA 1
ATOM 768 C C . GLY A 1 102 ? -19.977 -7.149 -28.364 1.00 85.25 102 GLY A C 1
ATOM 769 O O . GLY A 1 102 ? -20.552 -7.933 -27.608 1.00 85.25 102 GLY A O 1
ATOM 770 N N . ALA A 1 103 ? -18.775 -7.409 -28.878 1.00 88.94 103 ALA A N 1
ATOM 771 C CA . ALA A 1 103 ? -18.006 -8.605 -28.557 1.00 88.94 103 ALA A CA 1
ATOM 772 C C . ALA A 1 103 ? -17.687 -8.659 -27.055 1.00 88.94 103 ALA A C 1
ATOM 774 O O . ALA A 1 103 ? -17.255 -7.667 -26.465 1.00 88.94 103 ALA A O 1
ATOM 775 N N . LEU A 1 104 ? -17.908 -9.823 -26.449 1.00 91.00 104 LEU A N 1
ATOM 776 C CA . LEU A 1 104 ? -17.583 -10.089 -25.053 1.00 91.00 104 LEU A CA 1
ATOM 777 C C . LEU A 1 104 ? -16.204 -10.745 -24.974 1.00 91.00 104 LEU A C 1
ATOM 779 O O . LEU A 1 104 ? -15.925 -11.684 -25.719 1.00 91.00 104 LEU A O 1
ATOM 783 N N . THR A 1 105 ? -15.367 -10.266 -24.062 1.00 90.94 105 THR A N 1
ATOM 784 C CA . THR A 1 105 ? -14.025 -10.796 -23.807 1.00 90.94 105 THR A CA 1
ATOM 785 C C . THR A 1 105 ? -13.839 -11.091 -22.324 1.00 90.94 105 THR A C 1
ATOM 787 O O . THR A 1 105 ? -14.458 -10.461 -21.470 1.00 90.94 105 THR A O 1
ATOM 790 N N . THR A 1 106 ? -12.986 -12.054 -22.003 1.00 89.69 106 THR A N 1
ATOM 791 C CA . THR A 1 106 ? -12.614 -12.420 -20.631 1.00 89.69 106 THR A CA 1
ATOM 792 C C . THR A 1 106 ? -11.166 -12.886 -20.644 1.00 89.69 106 THR A C 1
ATOM 794 O O . THR A 1 106 ? -10.742 -13.475 -21.637 1.00 89.69 106 THR A O 1
ATOM 797 N N . ASP A 1 107 ? -10.426 -12.644 -19.568 1.00 88.56 107 ASP A N 1
ATOM 798 C CA . ASP A 1 107 ? -9.051 -13.128 -19.418 1.00 88.56 107 ASP A CA 1
ATOM 799 C C . ASP A 1 107 ? -8.883 -13.884 -18.093 1.00 88.56 107 ASP A C 1
ATOM 801 O O . ASP A 1 107 ? -8.995 -15.108 -18.056 1.00 88.56 107 ASP A O 1
ATOM 805 N N . LEU A 1 108 ? -8.710 -13.154 -16.987 1.00 87.12 108 LEU A N 1
ATOM 806 C CA . LEU A 1 108 ? -8.473 -13.718 -15.659 1.00 87.12 108 LEU A CA 1
ATOM 807 C C . LEU A 1 108 ? -9.615 -13.397 -14.692 1.00 87.12 108 LEU A C 1
ATOM 809 O O . LEU A 1 108 ? -10.140 -12.281 -14.675 1.00 87.12 108 LEU A O 1
ATOM 813 N N . ILE A 1 109 ? -9.924 -14.367 -13.831 1.00 92.19 109 ILE A N 1
ATOM 814 C CA . ILE A 1 109 ? -10.699 -14.181 -12.603 1.00 92.19 109 ILE A CA 1
ATOM 815 C C . ILE A 1 109 ? -9.821 -14.656 -11.448 1.00 92.19 109 ILE A C 1
ATOM 817 O O . ILE A 1 109 ? -9.424 -15.819 -11.409 1.00 92.19 109 ILE A O 1
ATOM 821 N N . ILE A 1 110 ? -9.504 -13.761 -10.514 1.00 90.31 110 ILE A N 1
ATOM 822 C CA . ILE A 1 110 ? -8.717 -14.089 -9.321 1.00 90.31 110 ILE A CA 1
ATOM 823 C C . ILE A 1 110 ? -9.633 -13.997 -8.110 1.00 90.31 110 ILE A C 1
ATOM 825 O O . ILE A 1 110 ? -10.257 -12.963 -7.875 1.00 90.31 110 ILE A O 1
ATOM 829 N N . LEU A 1 111 ? -9.677 -15.075 -7.331 1.00 90.44 111 LEU A N 1
ATOM 830 C CA . LEU A 1 111 ? -10.331 -15.099 -6.031 1.00 90.44 111 LEU A CA 1
ATOM 831 C C . LEU A 1 111 ? -9.269 -14.971 -4.946 1.00 90.44 111 LEU A C 1
ATOM 833 O O . LEU A 1 111 ? -8.533 -15.909 -4.644 1.00 90.44 111 LEU A O 1
ATOM 837 N N . GLU A 1 112 ? -9.177 -13.781 -4.373 1.00 84.69 112 GLU A N 1
ATOM 838 C CA . GLU A 1 112 ? -8.301 -13.491 -3.251 1.00 84.69 112 GLU A CA 1
ATOM 839 C C . GLU A 1 112 ? -9.063 -13.731 -1.952 1.00 84.69 112 GLU A C 1
ATOM 841 O O . GLU A 1 112 ? -10.050 -13.066 -1.651 1.00 84.69 112 GLU A O 1
ATOM 846 N N . ARG A 1 113 ? -8.611 -14.706 -1.173 1.00 84.81 113 ARG A N 1
ATOM 847 C CA . ARG A 1 113 ? -9.260 -15.090 0.075 1.00 84.81 113 ARG A CA 1
ATOM 848 C C . ARG A 1 113 ? -9.252 -13.917 1.071 1.00 84.81 113 ARG A C 1
ATOM 850 O O . ARG A 1 113 ? -8.184 -13.426 1.419 1.00 84.81 113 ARG A O 1
ATOM 857 N N . ALA A 1 114 ? -10.432 -13.460 1.494 1.00 72.69 114 ALA A N 1
ATOM 858 C CA . ALA A 1 114 ? -10.623 -12.237 2.283 1.00 72.69 114 ALA A CA 1
ATOM 859 C C . ALA A 1 114 ? -10.893 -12.493 3.777 1.00 72.69 114 ALA A C 1
ATOM 861 O O . ALA A 1 114 ? -10.753 -11.580 4.584 1.00 72.69 114 ALA A O 1
ATOM 862 N N . ASP A 1 115 ? -11.254 -13.724 4.154 1.00 65.44 115 ASP A N 1
ATOM 863 C CA . ASP A 1 115 ? -11.385 -14.169 5.555 1.00 65.44 115 ASP A CA 1
ATOM 864 C C . ASP A 1 115 ? -10.021 -14.355 6.252 1.00 65.44 115 ASP A C 1
ATOM 866 O O . ASP A 1 115 ? -9.943 -14.457 7.477 1.00 65.44 115 ASP A O 1
ATOM 870 N N . LYS A 1 116 ? -8.930 -14.379 5.479 1.00 56.53 116 LYS A N 1
ATOM 871 C CA . LYS A 1 116 ? -7.557 -14.401 5.979 1.00 56.53 116 LYS A CA 1
ATOM 872 C C . LYS A 1 116 ? -6.911 -13.054 5.694 1.00 56.53 116 LYS A C 1
ATOM 874 O O . LYS A 1 116 ? -6.802 -12.652 4.541 1.00 56.53 116 LYS A O 1
ATOM 879 N N . SER A 1 117 ? -6.428 -12.390 6.742 1.00 50.62 117 SER A N 1
ATOM 880 C CA . SER A 1 117 ? -5.582 -11.197 6.655 1.00 50.62 117 SER A CA 1
ATOM 881 C C . SER A 1 117 ? -4.206 -11.568 6.091 1.00 50.62 117 SER A C 1
ATOM 883 O O . SER A 1 117 ? -3.209 -11.604 6.812 1.00 50.62 117 SER A O 1
ATOM 885 N N . VAL A 1 118 ? -4.141 -11.939 4.817 1.00 52.97 118 VAL A N 1
ATOM 886 C CA . VAL A 1 118 ? -2.865 -12.100 4.123 1.00 52.97 118 VAL A CA 1
ATOM 887 C C . VAL A 1 118 ? -2.562 -10.744 3.512 1.00 52.97 118 VAL A C 1
ATOM 889 O O . VAL A 1 118 ? -3.338 -10.340 2.666 1.00 52.97 118 VAL A O 1
ATOM 892 N N . PRO A 1 119 ? -1.487 -10.033 3.889 1.00 53.03 119 PRO A N 1
ATOM 893 C CA . PRO A 1 119 ? -1.136 -8.764 3.258 1.00 53.03 119 PRO A CA 1
ATOM 894 C C . PRO A 1 119 ? -1.215 -8.893 1.735 1.00 53.03 119 PRO A C 1
ATOM 896 O O . PRO A 1 119 ? -0.669 -9.857 1.182 1.00 53.03 119 PRO A O 1
ATOM 899 N N . VAL A 1 120 ? -1.893 -7.957 1.059 1.00 53.12 120 VAL A N 1
ATOM 900 C CA . VAL A 1 120 ? -1.918 -7.914 -0.407 1.00 53.12 120 VAL A CA 1
ATOM 901 C C . VAL A 1 120 ? -0.460 -7.901 -0.864 1.00 53.12 120 VAL A C 1
ATOM 903 O O . VAL A 1 120 ? 0.250 -6.914 -0.678 1.00 53.12 120 VAL A O 1
ATOM 906 N N . ARG A 1 121 ? 0.023 -9.008 -1.441 1.00 48.81 121 ARG A N 1
ATOM 907 C CA . ARG A 1 121 ? 1.395 -9.095 -1.960 1.00 48.81 121 ARG A CA 1
ATOM 908 C C . ARG A 1 121 ? 1.482 -8.332 -3.275 1.00 48.81 121 ARG A C 1
ATOM 910 O O . ARG A 1 121 ? 1.597 -8.918 -4.348 1.00 48.81 121 ARG A O 1
ATOM 917 N N . ARG A 1 122 ? 1.442 -7.006 -3.198 1.00 56.00 122 ARG A N 1
ATOM 918 C CA . ARG A 1 122 ? 2.005 -6.158 -4.244 1.00 56.00 122 ARG A CA 1
ATOM 919 C C . ARG A 1 122 ? 3.508 -6.158 -4.019 1.00 56.00 122 ARG A C 1
ATOM 921 O O . ARG A 1 122 ? 3.960 -5.928 -2.903 1.00 56.00 122 ARG A O 1
ATOM 928 N N . PHE A 1 123 ? 4.291 -6.441 -5.059 1.00 56.47 123 PHE A N 1
ATOM 929 C CA . PHE A 1 123 ? 5.716 -6.108 -5.042 1.00 56.47 123 PHE A CA 1
ATOM 930 C C . PHE A 1 123 ? 5.818 -4.588 -5.094 1.00 56.47 123 PHE A C 1
ATOM 932 O O . PHE A 1 123 ? 6.007 -3.996 -6.158 1.00 56.47 123 PHE A O 1
ATOM 939 N N . GLU A 1 124 ? 5.602 -3.968 -3.940 1.00 69.00 124 GLU A N 1
ATOM 940 C CA . GLU A 1 124 ? 5.613 -2.528 -3.798 1.00 69.00 124 GLU A CA 1
ATOM 941 C C . GLU A 1 124 ? 6.996 -2.010 -4.228 1.00 69.00 124 GLU A C 1
ATOM 943 O O . GLU A 1 124 ? 8.021 -2.662 -3.968 1.00 69.00 124 GLU A O 1
ATOM 948 N N . PRO A 1 125 ? 7.075 -0.862 -4.921 1.00 81.19 125 PRO A N 1
ATOM 949 C CA . PRO A 1 125 ? 8.353 -0.284 -5.304 1.00 81.19 125 PRO A CA 1
ATOM 950 C C . PRO A 1 125 ? 9.284 -0.121 -4.097 1.00 81.19 125 PRO A C 1
ATOM 952 O O . PRO A 1 125 ? 8.831 -0.001 -2.951 1.00 81.19 125 PRO A O 1
ATOM 955 N N . LYS A 1 126 ? 10.595 -0.059 -4.375 1.00 85.00 126 LYS A N 1
ATOM 956 C CA . LYS A 1 126 ? 11.606 0.301 -3.370 1.00 85.00 126 LYS A CA 1
ATOM 957 C C . LYS A 1 126 ? 11.150 1.537 -2.601 1.00 85.00 126 LYS A C 1
ATOM 959 O O . LYS A 1 126 ? 10.581 2.452 -3.203 1.00 85.00 126 LYS A O 1
ATOM 964 N N . VAL A 1 127 ? 11.448 1.569 -1.304 1.00 91.69 127 VAL A N 1
ATOM 965 C CA . VAL A 1 127 ? 11.163 2.736 -0.468 1.00 91.69 127 VAL A CA 1
ATOM 966 C C . VAL A 1 127 ? 11.770 3.989 -1.097 1.00 91.69 127 VAL A C 1
ATOM 968 O O . VAL A 1 127 ? 12.937 4.003 -1.497 1.00 91.69 127 VAL A O 1
ATOM 971 N N . LYS A 1 128 ? 10.968 5.049 -1.171 1.00 93.62 128 LYS A N 1
ATOM 972 C CA . LYS A 1 128 ? 11.381 6.380 -1.615 1.00 93.62 128 LYS A CA 1
ATOM 973 C C . LYS A 1 128 ? 11.322 7.346 -0.441 1.00 93.62 128 LYS A C 1
ATOM 975 O O . LYS A 1 128 ? 10.482 7.214 0.437 1.00 93.62 128 LYS A O 1
ATOM 980 N N . SER A 1 129 ? 12.158 8.376 -0.458 1.00 96.50 129 SER A N 1
ATOM 981 C CA . SER A 1 129 ? 12.053 9.461 0.527 1.00 96.50 129 SER A CA 1
ATOM 982 C C . SER A 1 129 ? 10.820 10.344 0.302 1.00 96.50 129 SER A C 1
ATOM 984 O O . SER A 1 129 ? 10.402 11.025 1.227 1.00 96.50 129 SER A O 1
ATOM 986 N N . THR A 1 130 ? 10.220 10.318 -0.895 1.00 95.69 130 THR A N 1
ATOM 987 C CA . THR A 1 130 ? 9.096 11.187 -1.270 1.00 95.69 130 THR A CA 1
ATOM 988 C C . THR A 1 130 ? 7.734 10.674 -0.822 1.00 95.69 130 THR A C 1
ATOM 990 O O . THR A 1 130 ? 7.150 11.221 0.102 1.00 95.69 130 THR A O 1
ATOM 993 N N . LEU A 1 131 ? 7.200 9.654 -1.492 1.00 94.81 131 LEU A N 1
ATOM 994 C CA . LEU A 1 131 ? 5.893 9.080 -1.193 1.00 94.81 131 LEU A CA 1
ATOM 995 C C . LEU A 1 131 ? 5.956 7.567 -1.343 1.00 94.81 131 LEU A C 1
ATOM 997 O O . LEU A 1 131 ? 6.407 7.047 -2.368 1.00 94.81 131 LEU A O 1
ATOM 1001 N N . ASN A 1 132 ? 5.447 6.895 -0.324 1.00 95.31 132 ASN A N 1
ATOM 1002 C CA . ASN A 1 132 ? 5.243 5.464 -0.268 1.00 95.31 132 ASN A CA 1
ATOM 1003 C C . ASN A 1 132 ? 3.771 5.196 0.029 1.00 95.31 132 ASN A C 1
ATOM 1005 O O . ASN A 1 132 ? 3.140 5.936 0.785 1.00 95.31 132 ASN A O 1
ATOM 1009 N N . GLU A 1 133 ? 3.242 4.135 -0.565 1.00 93.75 133 GLU A N 1
ATOM 1010 C CA . GLU A 1 133 ? 1.899 3.638 -0.291 1.00 93.75 133 GLU A CA 1
ATOM 1011 C C . GLU A 1 133 ? 2.007 2.178 0.127 1.00 93.75 133 GLU A C 1
ATOM 1013 O O . GLU A 1 133 ? 2.675 1.397 -0.549 1.00 93.75 133 GLU A O 1
ATOM 1018 N N . ASP A 1 134 ? 1.405 1.834 1.256 1.00 92.50 134 ASP A N 1
ATOM 1019 C CA . ASP A 1 134 ? 1.343 0.484 1.798 1.00 92.50 134 ASP A CA 1
ATOM 1020 C C . ASP A 1 134 ? -0.124 0.061 1.806 1.00 92.50 134 ASP A C 1
ATOM 1022 O O . ASP A 1 134 ? -0.922 0.556 2.608 1.00 92.50 134 ASP A O 1
ATOM 1026 N N . TRP A 1 135 ? -0.478 -0.807 0.859 1.00 88.56 135 TRP A N 1
ATOM 1027 C CA . TRP A 1 135 ? -1.820 -1.361 0.695 1.00 88.56 135 TRP A CA 1
ATOM 1028 C C . TRP A 1 135 ? -1.957 -2.680 1.453 1.00 88.56 135 TRP A C 1
ATOM 1030 O O . TRP A 1 135 ? -1.030 -3.488 1.491 1.00 88.56 135 TRP A O 1
ATOM 1040 N N . PHE A 1 136 ? -3.135 -2.920 2.015 1.00 83.56 136 PHE A N 1
ATOM 1041 C CA . PHE A 1 136 ? -3.462 -4.147 2.735 1.00 83.56 136 PHE A CA 1
ATOM 1042 C C . PHE A 1 136 ? -4.963 -4.436 2.653 1.00 83.56 136 PHE A C 1
ATOM 1044 O O . PHE A 1 136 ? -5.752 -3.581 2.245 1.00 83.56 136 PHE A O 1
ATOM 1051 N N . HIS A 1 137 ? -5.375 -5.655 3.012 1.00 79.31 137 HIS A N 1
ATOM 1052 C CA . HIS A 1 137 ? -6.798 -5.998 3.043 1.00 79.31 137 HIS A CA 1
ATOM 1053 C C . HIS A 1 137 ? -7.547 -5.068 3.985 1.00 79.31 137 HIS A C 1
ATOM 1055 O O . HIS A 1 137 ? -7.068 -4.847 5.101 1.00 79.31 137 HIS A O 1
ATOM 1061 N N . PRO A 1 138 ? -8.722 -4.551 3.576 1.00 87.44 138 PRO A N 1
ATOM 1062 C CA . PRO A 1 138 ? -9.467 -3.649 4.423 1.00 87.44 138 PRO A CA 1
ATOM 1063 C C . PRO A 1 138 ? -9.729 -4.235 5.801 1.00 87.44 138 PRO A C 1
ATOM 1065 O O . PRO A 1 138 ? -10.256 -5.340 5.928 1.00 87.44 138 PRO A O 1
ATOM 1068 N N . VAL A 1 139 ? -9.402 -3.460 6.824 1.00 87.38 139 VAL A N 1
ATOM 1069 C CA . VAL A 1 139 ? -9.511 -3.860 8.221 1.00 87.38 139 VAL A CA 1
ATOM 1070 C C . VAL A 1 139 ? -10.216 -2.769 9.008 1.00 87.38 139 VAL A C 1
ATOM 1072 O O . VAL A 1 139 ? -9.908 -1.581 8.877 1.00 87.38 139 VAL A O 1
ATOM 1075 N N . THR A 1 140 ? -11.181 -3.179 9.824 1.00 92.56 140 THR A N 1
ATOM 1076 C CA . THR A 1 140 ? -11.822 -2.305 10.804 1.00 92.56 140 THR A CA 1
ATOM 1077 C C . THR A 1 140 ? -10.915 -2.198 12.021 1.00 92.56 140 THR A C 1
ATOM 1079 O O . THR A 1 140 ? -10.571 -3.205 12.638 1.00 92.56 140 THR A O 1
ATOM 1082 N N . THR A 1 141 ? -10.504 -0.979 12.364 1.00 96.31 141 THR A N 1
ATOM 1083 C CA . THR A 1 141 ? -9.584 -0.731 13.477 1.00 96.31 141 THR A CA 1
ATOM 1084 C C . THR A 1 141 ? -9.902 0.564 14.209 1.00 96.31 141 THR A C 1
ATOM 1086 O O . THR A 1 141 ? -10.358 1.545 13.622 1.00 96.31 141 THR A O 1
ATOM 1089 N N . ILE A 1 142 ? -9.609 0.589 15.507 1.00 97.44 142 ILE A N 1
ATOM 1090 C CA . ILE A 1 142 ? -9.619 1.809 16.320 1.00 97.44 142 ILE A CA 1
ATOM 1091 C C . ILE A 1 142 ? -8.239 2.486 16.388 1.00 97.44 142 ILE A C 1
ATOM 1093 O O . ILE A 1 142 ? -8.162 3.671 16.707 1.00 97.44 142 ILE A O 1
ATOM 1097 N N . SER A 1 143 ? -7.155 1.768 16.073 1.00 98.25 143 SER A N 1
ATOM 1098 C CA . SER A 1 143 ? -5.781 2.275 16.190 1.00 98.25 143 SER A CA 1
ATOM 1099 C C . SER A 1 143 ? -4.877 1.793 15.057 1.00 98.25 143 SER A C 1
ATOM 1101 O O . SER A 1 143 ? -4.957 0.641 14.630 1.00 98.25 143 SER A O 1
ATOM 1103 N N . VAL A 1 144 ? -3.972 2.660 14.609 1.00 98.56 144 VAL A N 1
ATOM 1104 C CA . VAL A 1 144 ? -2.932 2.358 13.614 1.00 98.56 144 VAL A CA 1
ATOM 1105 C C . VAL A 1 144 ? -1.589 2.774 14.188 1.00 98.56 144 VAL A C 1
ATOM 1107 O O . VAL A 1 144 ? -1.464 3.894 14.681 1.00 98.56 144 VAL A O 1
ATOM 1110 N N . ARG A 1 145 ? -0.583 1.907 14.104 1.00 98.69 145 ARG A N 1
ATOM 1111 C CA . ARG A 1 145 ? 0.782 2.189 14.545 1.00 98.69 145 ARG A CA 1
ATOM 1112 C C . ARG A 1 145 ? 1.760 1.967 13.401 1.00 98.69 145 ARG A C 1
ATOM 1114 O O . ARG A 1 145 ? 1.752 0.918 12.771 1.00 98.69 145 ARG A O 1
ATOM 1121 N N . PHE A 1 146 ? 2.605 2.958 13.154 1.00 98.69 146 PHE A N 1
ATOM 1122 C CA . PHE A 1 146 ? 3.720 2.884 12.221 1.00 98.69 146 PHE A CA 1
ATOM 1123 C C . PHE A 1 146 ? 5.015 2.800 13.024 1.00 98.69 146 PHE A C 1
ATOM 1125 O O . PHE A 1 146 ? 5.371 3.764 13.704 1.00 98.69 146 PHE A O 1
ATOM 1132 N N . THR A 1 147 ? 5.714 1.669 12.954 1.00 98.56 147 THR A N 1
ATOM 1133 C CA . THR A 1 147 ? 6.944 1.426 13.716 1.00 98.56 147 THR A CA 1
ATOM 1134 C C . THR A 1 147 ? 8.142 1.335 12.786 1.00 98.56 147 THR A C 1
ATOM 1136 O O . THR A 1 147 ? 8.173 0.528 11.862 1.00 98.56 147 THR A O 1
ATOM 1139 N N . ILE A 1 148 ? 9.161 2.144 13.057 1.00 98.50 148 ILE A N 1
ATOM 1140 C CA . ILE A 1 148 ? 10.404 2.231 12.296 1.00 98.50 148 ILE A CA 1
ATOM 1141 C C . ILE A 1 148 ? 11.482 1.448 13.035 1.00 98.50 148 ILE A C 1
ATOM 1143 O O . ILE A 1 148 ? 11.864 1.797 14.154 1.00 98.50 148 ILE A O 1
ATOM 1147 N N . GLY A 1 149 ? 11.982 0.403 12.384 1.00 93.31 149 GLY A N 1
ATOM 1148 C CA . GLY A 1 149 ? 13.086 -0.411 12.875 1.00 93.31 149 GLY A CA 1
ATOM 1149 C C . GLY A 1 149 ? 14.458 0.148 12.508 1.00 93.31 149 GLY A C 1
ATOM 1150 O O . GLY A 1 149 ? 15.393 -0.034 13.281 1.00 93.31 149 GLY A O 1
ATOM 1151 N N . GLN A 1 150 ? 14.598 0.799 11.344 1.00 93.00 150 GLN A N 1
ATOM 1152 C CA . GLN A 1 150 ? 15.866 1.376 10.866 1.00 93.00 150 GLN A CA 1
ATOM 1153 C C . GLN A 1 150 ? 15.642 2.524 9.872 1.00 93.00 150 GLN A C 1
ATOM 1155 O O . GLN A 1 150 ? 14.623 2.560 9.176 1.00 93.00 150 GLN A O 1
ATOM 1160 N N . THR A 1 151 ? 16.632 3.410 9.740 1.00 95.19 151 THR A N 1
ATOM 1161 C CA . THR A 1 151 ? 16.737 4.399 8.655 1.00 95.19 151 THR A CA 1
ATOM 1162 C C . THR A 1 151 ? 17.879 4.077 7.699 1.00 95.19 151 THR A C 1
ATOM 1164 O O . THR A 1 151 ? 18.824 3.360 8.027 1.00 95.19 151 THR A O 1
ATOM 1167 N N . ASN A 1 152 ? 17.823 4.646 6.497 1.00 92.69 152 ASN A N 1
ATOM 1168 C CA . ASN A 1 152 ? 18.836 4.460 5.457 1.00 92.69 152 ASN A CA 1
ATOM 1169 C C . ASN A 1 152 ? 20.238 4.999 5.801 1.00 92.69 152 ASN A C 1
ATOM 1171 O O . ASN A 1 152 ? 21.179 4.744 5.054 1.00 92.69 152 ASN A O 1
ATOM 1175 N N . ASN A 1 153 ? 20.386 5.743 6.895 1.00 93.25 153 ASN A N 1
ATOM 1176 C CA . ASN A 1 153 ? 21.656 6.302 7.349 1.00 93.25 153 ASN A CA 1
ATOM 1177 C C . ASN A 1 153 ? 21.875 6.191 8.870 1.00 93.25 153 ASN A C 1
ATOM 1179 O O . ASN A 1 153 ? 22.766 6.845 9.407 1.00 93.25 153 ASN A O 1
ATOM 1183 N N . GLY A 1 154 ? 21.083 5.374 9.575 1.00 92.69 154 GLY A N 1
ATOM 1184 C CA . GLY A 1 154 ? 21.339 5.020 10.976 1.00 92.69 154 GLY A CA 1
ATOM 1185 C C . GLY A 1 154 ? 21.067 6.118 12.015 1.00 92.69 154 GLY A C 1
ATOM 1186 O O . GLY A 1 154 ? 21.500 5.989 13.164 1.00 92.69 154 GLY A O 1
ATOM 1187 N N . ILE A 1 155 ? 20.388 7.205 11.640 1.00 96.00 155 ILE A N 1
ATOM 1188 C CA . ILE A 1 155 ? 20.051 8.339 12.525 1.00 96.00 155 ILE A CA 1
ATOM 1189 C C . ILE A 1 155 ? 18.534 8.454 12.734 1.00 96.00 155 ILE A C 1
ATOM 1191 O O . ILE A 1 155 ? 17.776 7.638 12.209 1.00 96.00 155 ILE A O 1
ATOM 1195 N N . GLU A 1 156 ? 18.077 9.399 13.562 1.00 97.88 156 GLU A N 1
ATOM 1196 C CA . GLU A 1 156 ? 16.662 9.526 13.947 1.00 97.88 156 GLU A CA 1
ATOM 1197 C C . GLU A 1 156 ? 15.761 9.665 12.703 1.00 97.88 156 GLU A C 1
ATOM 1199 O O . GLU A 1 156 ? 16.029 10.535 11.862 1.00 97.88 156 GLU A O 1
ATOM 1204 N N . PRO A 1 157 ? 14.708 8.839 12.558 1.00 97.94 157 PRO A N 1
ATOM 1205 C CA . PRO A 1 157 ? 13.827 8.894 11.399 1.00 97.94 157 PRO A CA 1
ATOM 1206 C C . PRO A 1 157 ? 13.065 10.204 11.299 1.00 97.94 157 PRO A C 1
ATOM 1208 O O . PRO A 1 157 ? 12.716 10.803 12.314 1.00 97.94 157 PRO A O 1
ATOM 1211 N N . CYS A 1 158 ? 12.774 10.592 10.059 1.00 98.00 158 CYS A N 1
ATOM 1212 C CA . CYS A 1 158 ? 11.988 11.767 9.715 1.00 98.00 158 CYS A CA 1
ATOM 1213 C C . CYS A 1 158 ? 10.816 11.361 8.815 1.00 98.00 158 CYS A C 1
ATOM 1215 O O . CYS A 1 158 ? 11.030 10.655 7.826 1.00 98.00 158 CYS A O 1
ATOM 1217 N N . ILE A 1 159 ? 9.603 11.798 9.156 1.00 98.25 159 ILE A N 1
ATOM 1218 C CA . ILE A 1 159 ? 8.394 11.631 8.338 1.00 98.25 159 ILE A CA 1
ATOM 1219 C C . ILE A 1 159 ? 7.698 12.986 8.242 1.00 98.25 159 ILE A C 1
ATOM 1221 O O . ILE A 1 159 ? 7.470 13.618 9.272 1.00 98.25 159 ILE A O 1
ATOM 1225 N N . ASP A 1 160 ? 7.387 13.444 7.031 1.00 97.31 160 ASP A N 1
ATOM 1226 C CA . ASP A 1 160 ? 6.657 14.697 6.830 1.00 97.31 160 ASP A CA 1
ATOM 1227 C C . ASP A 1 160 ? 5.147 14.505 6.980 1.00 97.31 160 ASP A C 1
ATOM 1229 O O . ASP A 1 160 ? 4.515 15.226 7.737 1.00 97.31 160 ASP A O 1
ATOM 1233 N N . GLU A 1 161 ? 4.592 13.460 6.371 1.00 96.25 161 GLU A N 1
ATOM 1234 C CA . GLU A 1 161 ? 3.172 13.128 6.470 1.00 96.25 161 GLU A CA 1
ATOM 1235 C C . GLU A 1 161 ? 2.968 11.614 6.645 1.00 96.25 161 GLU A C 1
ATOM 1237 O O . GLU A 1 161 ? 3.626 10.803 5.987 1.00 96.25 161 GLU A O 1
ATOM 1242 N N . LEU A 1 162 ? 1.997 11.236 7.482 1.00 98.00 162 LEU A N 1
ATOM 1243 C CA . LEU A 1 162 ? 1.433 9.893 7.594 1.00 98.00 162 LEU A CA 1
ATOM 1244 C C . LEU A 1 162 ? -0.083 9.949 7.340 1.00 98.00 162 LEU A C 1
ATOM 1246 O O . LEU A 1 162 ? -0.865 10.414 8.167 1.00 98.00 162 LEU A O 1
ATOM 1250 N N . GLY A 1 163 ? -0.504 9.444 6.185 1.00 97.81 163 GLY A N 1
ATOM 1251 C CA . GLY A 1 163 ? -1.904 9.335 5.785 1.00 97.81 163 GLY A CA 1
ATOM 1252 C C . GLY A 1 163 ? -2.472 7.944 6.053 1.00 97.81 163 GLY A C 1
ATOM 1253 O O . GLY A 1 163 ? -1.803 6.942 5.815 1.00 97.81 163 GLY A O 1
ATOM 1254 N N . ILE A 1 164 ? -3.726 7.879 6.497 1.00 98.31 164 ILE A N 1
ATOM 1255 C CA . ILE A 1 164 ? -4.467 6.632 6.739 1.00 98.31 164 ILE A CA 1
ATOM 1256 C C . ILE A 1 164 ? -5.753 6.704 5.928 1.00 98.31 164 ILE A C 1
ATOM 1258 O O . ILE A 1 164 ? -6.542 7.622 6.125 1.00 98.31 164 ILE A O 1
ATOM 1262 N N . TRP A 1 165 ? -5.978 5.765 5.017 1.00 97.00 165 TRP A N 1
ATOM 1263 C CA . TRP A 1 165 ? -6.996 5.897 3.978 1.00 97.00 165 TRP A CA 1
ATOM 1264 C C . TRP A 1 165 ? -8.143 4.905 4.151 1.00 97.00 165 TRP A C 1
ATOM 1266 O O . TRP A 1 165 ? -7.927 3.708 4.357 1.00 97.00 165 TRP A O 1
ATOM 1276 N N . SER A 1 166 ? -9.362 5.438 4.045 1.00 92.06 166 SER A N 1
ATOM 1277 C CA . SER A 1 166 ? -10.609 4.675 4.111 1.00 92.06 166 SER A CA 1
ATOM 1278 C C . SER A 1 166 ? -10.734 3.697 2.946 1.00 92.06 166 SER A C 1
ATOM 1280 O O . SER A 1 166 ? -10.408 4.041 1.811 1.00 92.06 166 SER A O 1
ATOM 1282 N N . SER A 1 167 ? -11.286 2.521 3.231 1.00 87.69 167 SER A N 1
ATOM 1283 C CA . SER A 1 167 ? -11.748 1.567 2.210 1.00 87.69 167 SER A CA 1
ATOM 1284 C C . SER A 1 167 ? -13.182 1.822 1.735 1.00 87.69 167 SER A C 1
ATOM 1286 O O . SER A 1 167 ? -13.648 1.200 0.785 1.00 87.69 167 SER A O 1
ATOM 1288 N N . GLU A 1 168 ? -13.882 2.744 2.396 1.00 77.62 168 GLU A N 1
ATOM 1289 C CA . GLU A 1 168 ? -15.290 3.060 2.162 1.00 77.62 168 GLU A CA 1
ATOM 1290 C C . GLU A 1 168 ? -15.477 4.525 1.746 1.00 77.62 168 GLU A C 1
ATOM 1292 O O . GLU A 1 168 ? -14.642 5.394 2.039 1.00 77.62 168 GLU A O 1
ATOM 1297 N N . GLY A 1 169 ? -16.598 4.802 1.075 1.00 72.81 169 GLY A N 1
ATOM 1298 C CA . GLY A 1 169 ? -16.953 6.134 0.583 1.00 72.81 169 GLY A CA 1
ATOM 1299 C C . GLY A 1 169 ? -15.952 6.673 -0.443 1.00 72.81 169 GLY A C 1
ATOM 1300 O O . GLY A 1 169 ? -15.460 5.939 -1.295 1.00 72.81 169 GLY A O 1
ATOM 1301 N N . GLU A 1 170 ? -15.609 7.959 -0.337 1.00 72.06 170 GLU A N 1
ATOM 1302 C C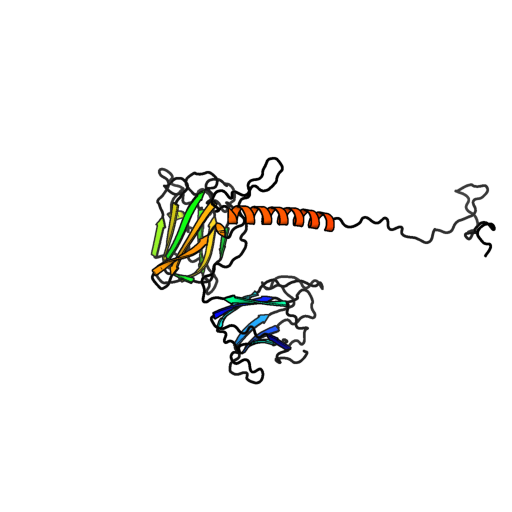A . GLU A 1 170 ? -14.667 8.659 -1.232 1.00 72.06 170 GLU A CA 1
ATOM 1303 C C . GLU A 1 170 ? -13.197 8.201 -1.106 1.00 72.06 170 GLU A C 1
ATOM 1305 O O . GLU A 1 170 ? -12.310 8.836 -1.673 1.00 72.06 170 GLU A O 1
ATOM 1310 N N . ARG A 1 171 ? -12.904 7.138 -0.337 1.00 82.00 171 ARG A N 1
ATOM 1311 C CA . ARG A 1 171 ? -11.536 6.660 -0.049 1.00 82.00 171 ARG A CA 1
ATOM 1312 C C . ARG A 1 171 ? -10.622 7.797 0.412 1.00 82.00 171 ARG A C 1
ATOM 1314 O O . ARG A 1 171 ? -9.543 8.012 -0.130 1.00 82.00 171 ARG A O 1
ATOM 1321 N N . ALA A 1 172 ? -11.084 8.569 1.394 1.00 90.81 172 ALA A N 1
ATOM 1322 C CA . ALA A 1 172 ? -10.399 9.764 1.878 1.00 90.81 172 ALA A CA 1
ATOM 1323 C C . ALA A 1 172 ? -9.316 9.468 2.933 1.00 90.81 172 ALA A C 1
ATOM 1325 O O . ALA A 1 172 ? -9.362 8.443 3.618 1.00 90.81 172 ALA A O 1
ATOM 1326 N N . ASN A 1 173 ? -8.378 10.409 3.107 1.00 95.75 173 ASN A N 1
ATOM 1327 C CA . ASN A 1 173 ? -7.394 10.381 4.192 1.00 95.75 173 ASN A CA 1
ATOM 1328 C C . ASN A 1 173 ? -8.076 10.736 5.525 1.00 95.75 173 ASN A C 1
ATOM 1330 O O . ASN A 1 173 ? -8.506 11.867 5.743 1.00 95.75 173 ASN A O 1
ATOM 1334 N N . LEU A 1 174 ? -8.190 9.756 6.414 1.00 97.12 174 LEU A N 1
ATOM 1335 C CA . LEU A 1 174 ? -8.788 9.866 7.740 1.00 97.12 174 LEU A CA 1
ATOM 1336 C C . LEU A 1 174 ? -7.843 10.519 8.755 1.00 97.12 174 LEU A C 1
ATOM 1338 O O . LEU A 1 174 ? -8.321 11.127 9.711 1.00 97.12 174 LEU A O 1
ATOM 1342 N N . ALA A 1 175 ? -6.524 10.439 8.546 1.00 97.00 175 ALA A N 1
ATOM 1343 C CA . ALA A 1 175 ? -5.534 10.998 9.470 1.00 97.00 175 ALA A CA 1
ATOM 1344 C C . ALA A 1 175 ? -5.651 12.526 9.590 1.00 97.00 175 ALA A C 1
ATOM 1346 O O . ALA A 1 175 ? -5.447 13.077 10.669 1.00 97.00 175 ALA A O 1
ATOM 1347 N N . THR A 1 176 ? -6.044 13.214 8.516 1.00 96.38 176 THR A N 1
ATOM 1348 C CA . THR A 1 176 ? -6.202 14.679 8.487 1.00 96.38 176 THR A CA 1
ATOM 1349 C C . THR A 1 176 ? -7.588 15.136 8.962 1.00 96.38 176 THR A C 1
ATOM 1351 O O . THR A 1 176 ? -7.808 16.314 9.254 1.00 96.38 176 THR A O 1
ATOM 1354 N N . ARG A 1 177 ? -8.542 14.207 9.122 1.00 95.44 177 ARG A N 1
ATOM 1355 C CA . ARG A 1 177 ? -9.898 14.489 9.611 1.00 95.44 177 ARG A CA 1
ATOM 1356 C C . ARG A 1 177 ? -9.906 14.553 11.139 1.00 95.44 177 ARG A C 1
ATOM 1358 O O . ARG A 1 177 ? -10.304 13.603 11.811 1.00 95.44 177 ARG A O 1
ATOM 1365 N N . LYS A 1 178 ? -9.529 15.707 11.705 1.00 93.69 178 LYS A N 1
ATOM 1366 C CA . LYS A 1 178 ? -9.461 15.947 13.168 1.00 93.69 178 LYS A CA 1
ATOM 1367 C C . LYS A 1 178 ? -10.725 15.542 13.941 1.00 93.69 178 LYS A C 1
ATOM 1369 O O . LYS A 1 178 ? -10.638 15.153 15.100 1.00 93.69 178 LYS A O 1
ATOM 1374 N N . ALA A 1 179 ? -11.900 15.604 13.311 1.00 95.94 179 ALA A N 1
ATOM 1375 C CA . ALA A 1 179 ? -13.149 15.153 13.920 1.00 95.94 179 ALA A CA 1
ATOM 1376 C C . ALA A 1 179 ? -13.150 13.648 14.258 1.00 95.94 179 ALA A C 1
ATOM 1378 O O . ALA A 1 179 ? -13.758 13.270 15.259 1.00 95.94 179 ALA A O 1
ATOM 1379 N N . LEU A 1 180 ? -12.444 12.822 13.476 1.00 96.38 180 LEU A N 1
ATOM 1380 C CA . LEU A 1 180 ? -12.365 11.363 13.620 1.00 96.38 180 LEU A CA 1
ATOM 1381 C C . LEU A 1 180 ? -11.213 10.909 14.526 1.00 96.38 180 LEU A C 1
ATOM 1383 O O . LEU A 1 180 ? -11.311 9.863 15.168 1.00 96.38 180 LEU A O 1
ATOM 1387 N N . VAL A 1 181 ? -10.126 11.680 14.592 1.00 97.75 181 VAL A N 1
ATOM 1388 C CA . VAL A 1 181 ? -8.926 11.337 15.371 1.00 97.75 181 VAL A CA 1
ATOM 1389 C C . VAL A 1 181 ? -9.140 11.675 16.850 1.00 97.75 181 VAL A C 1
ATOM 1391 O O . VAL A 1 181 ? -9.498 12.798 17.202 1.00 97.75 181 VAL A O 1
ATOM 1394 N N . LYS A 1 182 ? -8.929 10.693 17.732 1.00 98.19 182 LYS A N 1
ATOM 1395 C CA . LYS A 1 182 ? -8.947 10.859 19.193 1.00 98.19 182 LYS A CA 1
ATOM 1396 C C . LYS A 1 182 ? -7.601 11.368 19.701 1.00 98.19 182 LYS A C 1
ATOM 1398 O O . LYS A 1 182 ? -7.568 12.302 20.495 1.00 98.19 182 LYS A O 1
ATOM 1403 N N . SER A 1 183 ? -6.506 10.760 19.254 1.00 98.19 183 SER A N 1
ATOM 1404 C CA . SER A 1 183 ? -5.151 11.152 19.648 1.00 98.19 183 SER A CA 1
ATOM 1405 C C . SER A 1 183 ? -4.111 10.701 18.629 1.00 98.19 183 SER A C 1
ATOM 1407 O O . SER A 1 183 ? -4.304 9.700 17.936 1.00 98.19 183 SER A O 1
ATOM 1409 N N . VAL A 1 184 ? -2.992 11.425 18.600 1.00 98.44 184 VAL A N 1
ATOM 1410 C CA . VAL A 1 184 ? -1.772 11.053 17.880 1.00 98.44 184 VAL A CA 1
ATOM 1411 C C . VAL A 1 184 ? -0.620 11.066 18.880 1.00 98.44 184 VAL A C 1
ATOM 1413 O O . VAL A 1 184 ? -0.414 12.066 19.568 1.00 98.44 184 VAL A O 1
ATOM 1416 N N . THR A 1 185 ? 0.105 9.958 18.995 1.00 98.56 185 THR A N 1
ATOM 1417 C CA . THR A 1 185 ? 1.255 9.798 19.898 1.00 98.56 185 THR A CA 1
ATOM 1418 C C . THR A 1 185 ? 2.467 9.282 19.125 1.00 98.56 185 THR A C 1
ATOM 1420 O O . THR A 1 185 ? 2.349 8.830 17.989 1.00 98.56 185 THR A O 1
ATOM 1423 N N . SER A 1 186 ? 3.663 9.408 19.700 1.00 98.38 186 SER A N 1
ATOM 1424 C CA . SER A 1 186 ? 4.895 8.894 19.091 1.00 98.38 186 SER A CA 1
ATOM 1425 C C . SER A 1 186 ? 5.920 8.516 20.152 1.00 98.38 186 SER A C 1
ATOM 1427 O O . SER A 1 186 ? 5.734 8.831 21.330 1.00 98.38 186 SER A O 1
ATOM 1429 N N . SER A 1 187 ? 7.044 7.937 19.725 1.00 97.06 187 SER A N 1
ATOM 1430 C CA . SER A 1 187 ? 8.226 7.722 20.574 1.00 97.06 187 SER A CA 1
ATOM 1431 C C . SER A 1 187 ? 8.787 9.011 21.191 1.00 97.06 187 SER A C 1
ATOM 1433 O O . SER A 1 187 ? 9.504 8.948 22.188 1.00 97.06 187 SER A O 1
ATOM 1435 N N . GLY A 1 188 ? 8.437 10.178 20.641 1.00 96.56 188 GLY A N 1
ATOM 1436 C CA . GLY A 1 188 ? 8.821 11.501 21.123 1.00 96.56 188 GLY A CA 1
ATOM 1437 C C . GLY A 1 188 ? 9.380 12.378 20.003 1.00 96.56 188 GLY A C 1
ATOM 1438 O O . GLY A 1 188 ? 9.626 11.911 18.894 1.00 96.56 188 GLY A O 1
ATOM 1439 N N . ASN A 1 189 ? 9.585 13.664 20.296 1.00 95.62 189 ASN A N 1
ATOM 1440 C CA . ASN A 1 189 ? 10.129 14.632 19.338 1.00 95.62 189 ASN A CA 1
ATOM 1441 C C . ASN A 1 189 ? 11.636 14.827 19.524 1.00 95.62 189 ASN A C 1
ATOM 1443 O O . ASN A 1 189 ? 12.119 14.912 20.657 1.00 95.62 189 ASN A O 1
ATOM 1447 N N . PHE A 1 190 ? 12.348 15.029 18.418 1.00 93.25 190 PHE A N 1
ATOM 1448 C CA . PHE A 1 190 ? 13.733 15.486 18.428 1.00 93.25 190 PHE A CA 1
ATOM 1449 C C . PHE A 1 190 ? 13.900 16.767 19.265 1.00 93.25 190 PHE A C 1
ATOM 1451 O O . PHE A 1 190 ? 13.132 17.733 19.152 1.00 93.25 190 PHE A O 1
ATOM 1458 N N . ARG A 1 191 ? 14.906 16.771 20.147 1.00 91.31 191 ARG A N 1
ATOM 1459 C CA . ARG A 1 191 ? 15.140 17.876 21.087 1.00 91.31 191 ARG A CA 1
ATOM 1460 C C . ARG A 1 191 ? 15.630 19.120 20.343 1.00 91.31 191 ARG A C 1
ATOM 1462 O O . ARG A 1 191 ? 16.408 19.029 19.403 1.00 91.31 191 ARG A O 1
ATOM 1469 N N . GLY A 1 192 ? 15.184 20.296 20.784 1.00 85.69 192 GLY A N 1
ATOM 1470 C CA . GLY A 1 192 ? 15.724 21.584 20.330 1.00 85.69 192 GLY A CA 1
ATOM 1471 C C . GLY A 1 192 ? 15.292 22.065 18.938 1.00 85.69 192 GLY A C 1
ATOM 1472 O O . GLY A 1 192 ? 15.647 23.179 18.574 1.00 85.69 192 GLY A O 1
ATOM 1473 N N . SER A 1 193 ? 14.501 21.301 18.174 1.00 87.75 193 SER A N 1
ATOM 1474 C CA . SER A 1 193 ? 13.958 21.779 16.891 1.00 87.75 193 SER A CA 1
ATOM 1475 C C . SER A 1 193 ? 12.502 22.238 17.024 1.00 87.75 193 SER A C 1
ATOM 1477 O O . SER A 1 193 ? 11.666 21.439 17.460 1.00 87.75 193 SER A O 1
ATOM 1479 N N . PRO A 1 194 ? 12.152 23.480 16.635 1.00 86.44 194 PRO A N 1
ATOM 1480 C CA . PRO A 1 194 ? 10.760 23.919 16.545 1.00 86.44 194 PRO A CA 1
ATOM 1481 C C . PRO A 1 194 ? 10.038 23.353 15.313 1.00 86.44 194 PRO A C 1
ATOM 1483 O O . PRO A 1 194 ? 8.818 23.263 15.335 1.00 86.44 194 PRO A O 1
ATOM 1486 N N . LYS A 1 195 ? 10.782 22.938 14.278 1.00 92.38 195 LYS A N 1
ATOM 1487 C CA . LYS A 1 195 ? 10.253 22.450 12.991 1.00 92.38 195 LYS A CA 1
ATOM 1488 C C . LYS A 1 195 ? 9.863 20.973 13.008 1.00 92.38 195 LYS A C 1
ATOM 1490 O O . LYS A 1 195 ? 8.992 20.550 12.264 1.00 92.38 195 LYS A O 1
ATOM 1495 N N . HIS A 1 196 ? 10.549 20.176 13.829 1.00 96.12 196 HIS A N 1
ATOM 1496 C CA . HIS A 1 196 ? 10.404 18.722 13.827 1.00 96.12 196 HIS A CA 1
ATOM 1497 C C . HIS A 1 196 ? 9.512 18.260 14.982 1.00 96.12 196 HIS A C 1
ATOM 1499 O O . HIS A 1 196 ? 10.003 17.976 16.078 1.00 96.12 196 HIS A O 1
ATOM 1505 N N . LYS A 1 197 ? 8.194 18.243 14.758 1.00 96.75 197 LYS A N 1
ATOM 1506 C CA . LYS A 1 197 ? 7.165 18.000 15.779 1.00 96.75 197 LYS A CA 1
ATOM 1507 C C . LYS A 1 197 ? 6.098 17.034 15.285 1.00 96.75 197 LYS A C 1
ATOM 1509 O O . LYS A 1 197 ? 5.651 17.119 14.149 1.00 96.75 197 LYS A O 1
ATOM 1514 N N . LEU A 1 198 ? 5.597 16.204 16.200 1.00 97.50 198 LEU A N 1
ATOM 1515 C CA . LEU A 1 198 ? 4.480 15.293 15.943 1.00 97.50 198 LEU A CA 1
ATOM 1516 C C . LEU A 1 198 ? 3.238 16.009 15.394 1.00 97.50 198 LEU A C 1
ATOM 1518 O O . LEU A 1 198 ? 2.494 15.422 14.625 1.00 97.50 198 LEU A O 1
ATOM 1522 N N . ALA A 1 199 ? 3.032 17.281 15.743 1.00 96.00 199 ALA A N 1
ATOM 1523 C CA . ALA A 1 199 ? 1.910 18.075 15.248 1.00 96.00 199 ALA A CA 1
ATOM 1524 C C . ALA A 1 199 ? 1.888 18.256 13.716 1.00 96.00 199 ALA A C 1
ATOM 1526 O O . ALA A 1 199 ? 0.845 18.632 13.189 1.00 96.00 199 ALA A O 1
ATOM 1527 N N . HIS A 1 200 ? 3.003 18.006 13.019 1.00 96.94 200 HIS A N 1
ATOM 1528 C CA . HIS A 1 200 ? 3.093 18.124 11.562 1.00 96.94 200 HIS A CA 1
ATOM 1529 C C . HIS A 1 200 ? 2.735 16.842 10.815 1.00 96.94 200 HIS A C 1
ATOM 1531 O O . HIS A 1 200 ? 2.462 16.899 9.630 1.00 96.94 200 HIS A O 1
ATOM 1537 N N . ILE A 1 201 ? 2.662 15.697 11.500 1.00 97.69 201 ILE A N 1
ATOM 1538 C CA . ILE A 1 201 ? 2.549 14.384 10.851 1.00 97.69 201 ILE A CA 1
ATOM 1539 C C . ILE A 1 201 ? 1.273 14.191 10.014 1.00 97.69 201 ILE A C 1
ATOM 1541 O O . ILE A 1 201 ? 1.182 13.260 9.220 1.00 97.69 201 ILE A O 1
ATOM 1545 N N . ASN A 1 202 ? 0.257 15.016 10.245 1.00 96.75 202 ASN A N 1
ATOM 1546 C CA . ASN A 1 202 ? -1.036 14.989 9.569 1.00 96.75 202 ASN A CA 1
ATOM 1547 C C . ASN A 1 202 ? -1.602 16.404 9.373 1.00 96.75 202 ASN A C 1
ATOM 1549 O O . ASN A 1 202 ? -2.823 16.599 9.404 1.00 96.75 202 ASN A O 1
ATOM 1553 N N . ASP A 1 203 ? -0.731 17.410 9.238 1.00 95.69 203 ASP A N 1
ATOM 1554 C CA . ASP A 1 203 ? -1.147 18.803 9.037 1.00 95.69 203 ASP A CA 1
ATOM 1555 C C . ASP A 1 203 ? -1.406 19.147 7.558 1.00 95.69 203 ASP A C 1
ATOM 1557 O O . ASP A 1 203 ? -1.823 20.268 7.256 1.00 95.69 203 ASP A O 1
ATOM 1561 N N . SER A 1 204 ? -1.245 18.166 6.655 1.00 94.06 204 SER A N 1
ATOM 1562 C CA . SER A 1 204 ? -1.392 18.310 5.201 1.00 94.06 204 SER A CA 1
ATOM 1563 C C . SER A 1 204 ? -0.378 19.263 4.561 1.00 94.06 204 SER A C 1
ATOM 1565 O O . SER A 1 204 ? -0.589 19.710 3.428 1.00 94.06 204 SER A O 1
ATOM 1567 N N . LYS A 1 205 ? 0.720 19.583 5.253 1.00 94.88 205 LYS A N 1
ATOM 1568 C CA . LYS A 1 205 ? 1.856 20.333 4.716 1.00 94.88 205 LYS A CA 1
ATOM 1569 C C . LYS A 1 205 ? 3.036 19.387 4.557 1.00 94.88 205 LYS A C 1
ATOM 1571 O O . LYS A 1 205 ? 3.299 18.544 5.398 1.00 94.88 205 LYS A O 1
ATOM 1576 N N . PHE A 1 206 ? 3.756 19.537 3.453 1.00 94.25 206 PHE A N 1
ATOM 1577 C CA . PHE A 1 206 ? 4.803 18.593 3.082 1.00 94.25 206 PHE A CA 1
ATOM 1578 C C . PHE A 1 206 ? 6.202 19.183 3.198 1.00 94.25 206 PHE A C 1
ATOM 1580 O O . PHE A 1 206 ? 6.426 20.381 2.993 1.00 94.25 206 PHE A O 1
ATOM 1587 N N . GLY A 1 207 ? 7.157 18.286 3.408 1.00 93.62 207 GLY A N 1
ATOM 1588 C CA . GLY A 1 207 ? 8.580 18.556 3.395 1.00 93.62 207 GLY A CA 1
ATOM 1589 C C . GLY A 1 207 ? 9.196 18.871 4.750 1.00 93.62 207 GLY A C 1
ATOM 1590 O O . GLY A 1 207 ? 8.556 18.910 5.792 1.00 93.62 207 GLY A O 1
ATOM 1591 N N . ASN A 1 208 ? 10.511 19.078 4.726 1.00 94.19 208 ASN A N 1
ATOM 1592 C CA . ASN A 1 208 ? 11.346 19.038 5.926 1.00 94.19 208 ASN A CA 1
ATOM 1593 C C . ASN A 1 208 ? 10.928 20.009 7.048 1.00 94.19 208 ASN A C 1
ATOM 1595 O O . ASN A 1 208 ? 11.076 19.667 8.218 1.00 94.19 208 ASN A O 1
ATOM 1599 N N . ASP A 1 209 ? 10.421 21.198 6.718 1.00 94.25 209 ASP A N 1
ATOM 1600 C CA . ASP A 1 209 ? 10.020 22.198 7.720 1.00 94.25 209 ASP A CA 1
ATOM 1601 C C . ASP A 1 209 ? 8.703 21.851 8.440 1.00 94.25 209 ASP A C 1
ATOM 1603 O O . ASP A 1 209 ? 8.443 22.400 9.507 1.00 94.25 209 ASP A O 1
ATOM 1607 N N . HIS A 1 210 ? 7.920 20.921 7.884 1.00 96.12 210 HIS A N 1
ATOM 1608 C CA . HIS A 1 210 ? 6.678 20.384 8.433 1.00 96.12 210 HIS A CA 1
ATOM 1609 C C . HIS A 1 210 ? 6.821 18.869 8.557 1.00 96.12 210 HIS A C 1
ATOM 1611 O O . HIS A 1 210 ? 6.271 18.105 7.776 1.00 96.12 210 HIS A O 1
ATOM 1617 N N . SER A 1 211 ? 7.644 18.428 9.505 1.00 97.25 211 SER A N 1
ATOM 1618 C CA . SER A 1 211 ? 7.901 17.002 9.695 1.00 97.25 211 SER A CA 1
ATOM 1619 C C . SER A 1 211 ? 7.983 16.625 11.159 1.00 97.25 211 SER A C 1
ATOM 1621 O O . SER A 1 211 ? 8.122 17.470 12.039 1.00 97.25 211 SER A O 1
ATOM 1623 N N . TRP A 1 212 ? 7.916 15.333 11.435 1.00 98.38 212 TRP A N 1
ATOM 1624 C CA . TRP A 1 212 ? 8.252 14.750 12.719 1.00 98.38 212 TRP A CA 1
ATOM 1625 C C . TRP A 1 212 ? 9.610 14.057 12.619 1.00 98.38 212 TRP A C 1
ATOM 1627 O O . TRP A 1 212 ? 9.849 13.291 11.688 1.00 98.38 212 TRP A O 1
ATOM 1637 N N . ILE A 1 213 ? 10.480 14.299 13.605 1.00 98.31 213 ILE A N 1
ATOM 1638 C CA . ILE A 1 213 ? 11.694 13.505 13.819 1.00 98.31 213 ILE A CA 1
ATOM 1639 C C . ILE A 1 213 ? 11.595 12.842 15.188 1.00 98.31 213 ILE A C 1
ATOM 1641 O O . ILE A 1 213 ? 11.310 13.518 16.183 1.00 98.31 213 ILE A O 1
ATOM 1645 N N . SER A 1 214 ? 11.863 11.537 15.229 1.00 97.94 214 SER A N 1
ATOM 1646 C CA . SER A 1 214 ? 11.907 10.761 16.472 1.00 97.94 214 SER A CA 1
ATOM 1647 C C . SER A 1 214 ? 12.938 11.334 17.452 1.00 97.94 214 SER A C 1
ATOM 1649 O O . SER A 1 214 ? 13.986 11.850 17.067 1.00 97.94 214 SER A O 1
ATOM 1651 N N . ASN A 1 215 ? 12.678 11.205 18.749 1.00 96.88 215 ASN A N 1
ATOM 1652 C CA . ASN A 1 215 ? 13.681 11.449 19.792 1.00 96.88 215 ASN A CA 1
ATOM 1653 C C . ASN A 1 215 ? 14.712 10.311 19.931 1.00 96.88 215 ASN A C 1
ATOM 1655 O O . ASN A 1 215 ? 15.622 10.422 20.749 1.00 96.88 215 ASN A O 1
ATOM 1659 N N . THR A 1 216 ? 14.534 9.212 19.196 1.00 96.56 216 THR A N 1
ATOM 1660 C CA . THR A 1 216 ? 15.332 7.994 19.321 1.00 96.56 216 THR A CA 1
ATOM 1661 C C . THR A 1 216 ? 16.135 7.772 18.045 1.00 96.56 216 THR A C 1
ATOM 1663 O O . THR A 1 216 ? 15.615 7.873 16.932 1.00 96.56 216 THR A O 1
ATOM 1666 N N . LYS A 1 217 ? 17.429 7.478 18.197 1.00 96.38 217 LYS A N 1
ATOM 1667 C CA . LYS A 1 217 ? 18.324 7.213 17.068 1.00 96.38 217 LYS A CA 1
ATOM 1668 C C . LYS A 1 217 ? 17.885 5.949 16.326 1.00 96.38 217 LYS A C 1
ATOM 1670 O O . LYS A 1 217 ? 17.647 4.923 16.953 1.00 96.38 217 LYS A O 1
ATOM 1675 N N . ASN A 1 218 ? 17.839 6.018 14.993 1.00 95.50 218 ASN A N 1
ATOM 1676 C CA . ASN A 1 218 ? 17.560 4.914 14.061 1.00 95.50 218 ASN A CA 1
ATOM 1677 C C . ASN A 1 218 ? 16.144 4.304 14.123 1.00 95.50 218 ASN A C 1
ATOM 1679 O O . ASN A 1 218 ? 15.722 3.658 13.168 1.00 95.50 218 ASN A O 1
ATOM 1683 N N . THR A 1 219 ? 15.395 4.526 15.202 1.00 97.75 219 THR A N 1
ATOM 1684 C CA . THR A 1 219 ? 14.083 3.917 15.439 1.00 97.75 219 THR A CA 1
ATOM 1685 C C . THR A 1 219 ? 13.054 4.951 15.890 1.00 97.75 219 THR A C 1
ATOM 1687 O O . THR A 1 219 ? 13.365 6.090 16.250 1.00 97.75 219 THR A O 1
ATOM 1690 N N . GLY A 1 220 ? 11.787 4.566 15.860 1.00 98.06 220 GLY A N 1
ATOM 1691 C CA . GLY A 1 220 ? 10.700 5.394 16.363 1.00 98.06 220 GLY A CA 1
ATOM 1692 C C . GLY A 1 220 ? 9.353 4.803 16.006 1.00 98.06 220 GLY A C 1
ATOM 1693 O O . GLY A 1 220 ? 9.272 3.843 15.245 1.00 98.06 220 GLY A O 1
ATOM 1694 N N . TRP A 1 221 ? 8.290 5.373 16.547 1.00 98.69 221 TRP A N 1
ATOM 1695 C CA . TRP A 1 221 ? 6.938 4.958 16.198 1.00 98.69 221 TRP A CA 1
ATOM 1696 C C . TRP A 1 221 ? 5.983 6.142 16.248 1.00 98.69 221 TRP A C 1
ATOM 1698 O O . TRP A 1 221 ? 6.213 7.089 17.000 1.00 98.69 221 TRP A O 1
ATOM 1708 N N . ILE A 1 222 ? 4.918 6.074 15.454 1.00 98.81 222 ILE A N 1
ATOM 1709 C CA . ILE A 1 222 ? 3.775 6.991 15.478 1.00 98.81 222 ILE A CA 1
ATOM 1710 C C . ILE A 1 222 ? 2.517 6.143 15.626 1.00 98.81 222 ILE A C 1
ATOM 1712 O O . ILE A 1 222 ? 2.368 5.135 14.939 1.00 98.81 222 ILE A O 1
ATOM 1716 N N . GLU A 1 223 ? 1.601 6.548 16.496 1.00 98.69 223 GLU A N 1
ATOM 1717 C CA . GLU A 1 223 ? 0.314 5.889 16.680 1.00 98.69 223 GLU A CA 1
ATOM 1718 C C . GLU A 1 223 ? -0.834 6.883 16.526 1.00 98.69 223 GLU A C 1
ATOM 1720 O O . GLU A 1 223 ? -0.849 7.953 17.134 1.00 98.69 223 GLU A O 1
ATOM 1725 N N . PHE A 1 224 ? -1.825 6.489 15.734 1.00 98.69 224 PHE A N 1
ATOM 1726 C CA . PHE A 1 224 ? -3.117 7.142 15.621 1.00 98.69 224 PHE A CA 1
ATOM 1727 C C . PHE A 1 224 ? -4.160 6.310 16.353 1.00 98.69 224 PHE A C 1
ATOM 1729 O O . PHE A 1 224 ? -4.239 5.097 16.170 1.00 98.69 224 PHE A O 1
ATOM 1736 N N . THR A 1 225 ? -5.005 6.971 17.137 1.00 98.50 225 THR A N 1
ATOM 1737 C CA . THR A 1 225 ? -6.221 6.374 17.694 1.00 98.50 225 THR A CA 1
ATOM 1738 C C . THR A 1 225 ? -7.426 7.169 17.216 1.00 98.50 225 THR A C 1
ATOM 1740 O O . THR A 1 225 ? -7.453 8.396 17.331 1.00 98.50 225 THR A O 1
ATOM 1743 N N . PHE A 1 226 ? -8.429 6.478 16.685 1.00 98.12 226 PHE A N 1
ATOM 1744 C CA . PHE A 1 226 ? -9.694 7.052 16.240 1.00 98.12 226 PHE A CA 1
ATOM 1745 C C . PHE A 1 226 ? -10.715 7.098 17.380 1.00 98.12 226 PHE A C 1
ATOM 1747 O O . PHE A 1 226 ? -10.600 6.394 18.383 1.00 98.12 226 PHE A O 1
ATOM 1754 N N . LYS A 1 227 ? -11.728 7.958 17.245 1.00 98.12 227 LYS A N 1
ATOM 1755 C CA . LYS A 1 227 ? -12.846 8.032 18.200 1.00 98.12 227 LYS A CA 1
ATOM 1756 C C . LYS A 1 227 ? -13.817 6.862 18.053 1.00 98.12 227 LYS A C 1
ATOM 1758 O O . LYS A 1 227 ? -14.439 6.477 19.034 1.00 98.12 227 LYS A O 1
ATOM 1763 N N . GLN A 1 228 ? -13.942 6.334 16.838 1.00 95.69 228 GLN A N 1
ATOM 1764 C CA . GLN A 1 228 ? -14.778 5.190 16.477 1.00 95.69 228 GLN A CA 1
ATOM 1765 C C . GLN A 1 228 ? -14.000 4.283 15.521 1.00 95.69 228 GLN A C 1
ATOM 1767 O O . GLN A 1 228 ? -13.152 4.810 14.791 1.00 95.69 228 GLN A O 1
ATOM 1772 N N . PRO A 1 229 ? -14.265 2.965 15.487 1.00 95.75 229 PRO A N 1
ATOM 1773 C CA . PRO A 1 229 ? -13.610 2.068 14.544 1.00 95.75 229 PRO A CA 1
ATOM 1774 C C . PRO A 1 229 ? -13.767 2.569 13.105 1.00 95.75 229 PRO A C 1
ATOM 1776 O O . PRO A 1 229 ? -14.851 2.984 12.702 1.00 95.75 229 PRO A O 1
ATOM 1779 N N . GLN A 1 230 ? -12.672 2.581 12.353 1.00 95.62 230 GLN A N 1
ATOM 1780 C CA . GLN A 1 230 ? -12.623 3.002 10.955 1.00 95.62 230 GLN A CA 1
ATOM 1781 C C . GLN A 1 230 ? -12.179 1.825 10.094 1.00 95.62 230 GLN A C 1
ATOM 1783 O O . GLN A 1 230 ? -11.275 1.084 10.484 1.00 95.62 230 GLN A O 1
ATOM 1788 N N . ARG A 1 231 ? -12.773 1.676 8.909 1.00 93.69 231 ARG A N 1
ATOM 1789 C CA . ARG A 1 231 ? -12.378 0.641 7.955 1.00 93.69 231 ARG A CA 1
ATOM 1790 C C . ARG A 1 231 ? -11.369 1.182 6.947 1.00 93.69 231 ARG A C 1
ATOM 1792 O O . ARG A 1 231 ? -11.705 2.007 6.096 1.00 93.69 231 ARG A O 1
ATOM 1799 N N . ILE A 1 232 ? -10.129 0.717 7.039 1.00 94.81 232 ILE A N 1
ATOM 1800 C CA . ILE A 1 232 ? -8.981 1.265 6.303 1.00 94.81 232 ILE A CA 1
ATOM 1801 C C . ILE A 1 232 ? -8.309 0.196 5.450 1.00 94.81 232 ILE A C 1
ATOM 1803 O O . ILE A 1 232 ? -8.368 -0.978 5.789 1.00 94.81 232 ILE A O 1
ATOM 1807 N N . GLU A 1 233 ? -7.639 0.595 4.375 1.00 91.75 233 GLU A N 1
ATOM 1808 C CA . GLU A 1 233 ? -6.977 -0.335 3.431 1.00 91.75 233 GLU A CA 1
ATOM 1809 C C . GLU A 1 233 ? -5.592 0.123 2.969 1.00 91.75 233 GLU A C 1
ATOM 1811 O O . GLU A 1 233 ? -4.924 -0.559 2.189 1.00 91.75 233 GLU A O 1
ATOM 1816 N N . ARG A 1 234 ? -5.183 1.324 3.384 1.00 93.31 234 ARG A N 1
ATOM 1817 C CA . ARG A 1 234 ? -3.936 1.916 2.927 1.00 93.31 234 ARG A CA 1
ATOM 1818 C C . ARG A 1 234 ? -3.371 2.902 3.927 1.00 93.31 234 ARG A C 1
ATOM 1820 O O . ARG A 1 234 ? -4.093 3.722 4.495 1.00 93.31 234 ARG A O 1
ATOM 1827 N N . VAL A 1 235 ? -2.053 2.877 4.051 1.00 97.06 235 VAL A N 1
ATOM 1828 C CA . VAL A 1 235 ? -1.266 3.921 4.704 1.00 97.06 235 VAL A CA 1
ATOM 1829 C C . VAL A 1 235 ? -0.333 4.547 3.675 1.00 97.06 235 VAL A C 1
ATOM 1831 O O . VAL A 1 235 ? 0.225 3.857 2.828 1.00 97.06 235 VAL A O 1
ATOM 1834 N N . THR A 1 236 ? -0.179 5.867 3.716 1.00 96.88 236 THR A N 1
ATOM 1835 C CA . THR A 1 236 ? 0.780 6.589 2.873 1.00 96.88 236 THR A CA 1
ATOM 1836 C C . THR A 1 236 ? 1.745 7.364 3.733 1.00 96.88 236 THR A C 1
ATOM 1838 O O . THR A 1 236 ? 1.313 7.969 4.709 1.00 96.88 236 THR A O 1
ATOM 1841 N N . TRP A 1 237 ? 3.013 7.419 3.355 1.00 97.81 237 TRP A N 1
ATOM 1842 C CA . TRP A 1 237 ? 4.000 8.154 4.135 1.00 97.81 237 TRP A CA 1
ATOM 1843 C C . TRP A 1 237 ? 5.167 8.658 3.290 1.00 97.81 237 TRP A C 1
ATOM 1845 O O . TRP A 1 237 ? 5.475 8.103 2.230 1.00 97.81 237 TRP A O 1
ATOM 1855 N N . GLY A 1 238 ? 5.824 9.709 3.768 1.00 96.81 238 GLY A N 1
ATOM 1856 C CA . GLY A 1 238 ? 6.999 10.308 3.143 1.00 96.81 238 GLY A CA 1
ATOM 1857 C C . GLY A 1 238 ? 7.992 10.795 4.189 1.00 96.81 238 GLY A C 1
ATOM 1858 O O . GLY A 1 238 ? 7.609 11.145 5.296 1.00 96.81 238 GLY A O 1
ATOM 1859 N N . ARG A 1 239 ? 9.285 10.808 3.860 1.00 96.50 239 ARG A N 1
ATOM 1860 C CA . ARG A 1 239 ? 10.282 11.568 4.635 1.00 96.50 239 ARG A CA 1
ATOM 1861 C C . ARG A 1 239 ? 10.281 13.041 4.223 1.00 96.50 239 ARG A C 1
ATOM 1863 O O . ARG A 1 239 ? 10.545 13.928 5.033 1.00 96.50 239 ARG A O 1
ATOM 1870 N N . ASP A 1 240 ? 10.125 13.282 2.927 1.00 96.50 240 ASP A N 1
ATOM 1871 C CA . ASP A 1 240 ? 10.040 14.593 2.291 1.00 96.50 240 ASP A CA 1
ATOM 1872 C C . ASP A 1 240 ? 9.401 14.437 0.915 1.00 96.50 240 ASP A C 1
ATOM 1874 O O . ASP A 1 240 ? 10.076 14.163 -0.084 1.00 96.50 240 ASP A O 1
ATOM 1878 N N . LYS A 1 241 ? 8.091 14.640 0.849 1.00 93.94 241 LYS A N 1
ATOM 1879 C CA . LYS A 1 241 ? 7.313 14.540 -0.382 1.00 93.94 241 LYS A CA 1
ATOM 1880 C C . LYS A 1 241 ? 7.726 15.566 -1.441 1.00 93.94 241 LYS A C 1
ATOM 1882 O O . LYS A 1 241 ? 7.529 15.300 -2.625 1.00 93.94 241 LYS A O 1
ATOM 1887 N N . ASN A 1 242 ? 8.366 16.673 -1.051 1.00 94.12 242 ASN A N 1
ATOM 1888 C CA . ASN A 1 242 ? 8.922 17.656 -1.988 1.00 94.12 242 ASN A CA 1
ATOM 1889 C C . ASN A 1 242 ? 10.234 17.169 -2.633 1.00 94.12 242 ASN A C 1
ATOM 1891 O O . ASN A 1 242 ? 10.690 17.742 -3.620 1.00 94.12 242 ASN A O 1
ATOM 1895 N N . GLY A 1 243 ? 10.844 16.105 -2.097 1.00 93.31 243 GLY A N 1
ATOM 1896 C CA . GLY A 1 243 ? 11.982 15.409 -2.699 1.00 93.31 243 GLY A CA 1
ATOM 1897 C C . GLY A 1 243 ? 13.334 16.104 -2.553 1.00 93.31 243 GLY A C 1
ATOM 1898 O O . GLY A 1 243 ? 14.285 15.711 -3.232 1.00 93.31 243 GLY A O 1
ATOM 1899 N N . LYS A 1 244 ? 13.448 17.105 -1.673 1.00 96.50 244 LYS A N 1
ATOM 1900 C CA . LYS A 1 244 ? 14.698 17.835 -1.428 1.00 96.50 244 LYS A CA 1
ATOM 1901 C C . LYS A 1 244 ? 15.677 17.016 -0.587 1.00 96.50 244 LYS A C 1
ATOM 1903 O O . LYS A 1 244 ? 16.883 17.090 -0.810 1.00 96.50 244 LYS A O 1
ATOM 1908 N N . TYR A 1 245 ? 15.172 16.218 0.346 1.00 96.06 245 TYR A N 1
ATOM 1909 C CA . TYR A 1 245 ? 15.988 15.453 1.277 1.00 96.06 245 TYR A CA 1
ATOM 1910 C C . TYR A 1 245 ? 15.741 13.948 1.182 1.00 96.06 245 TYR A C 1
ATOM 1912 O O . TYR A 1 245 ? 14.619 13.480 0.992 1.00 96.06 245 TYR A O 1
ATOM 1920 N N . LYS A 1 246 ? 16.823 13.179 1.336 1.00 96.31 246 LYS A N 1
ATOM 1921 C CA . LYS A 1 246 ? 16.814 11.711 1.240 1.00 96.31 246 LYS A CA 1
ATOM 1922 C C . LYS A 1 246 ? 17.383 11.009 2.471 1.00 96.31 246 LYS A C 1
ATOM 1924 O O . LYS A 1 246 ? 17.297 9.790 2.576 1.00 96.31 246 LYS A O 1
ATOM 1929 N N . ASP A 1 247 ? 17.974 11.755 3.393 1.00 96.00 247 ASP A N 1
ATOM 1930 C CA . ASP A 1 247 ? 18.460 11.255 4.677 1.00 96.00 247 ASP A CA 1
ATOM 1931 C C . ASP A 1 247 ? 17.291 10.865 5.596 1.00 96.00 247 ASP A C 1
ATOM 1933 O O . ASP A 1 247 ? 16.151 11.254 5.334 1.00 96.00 247 ASP A O 1
ATOM 1937 N N . ARG A 1 248 ? 17.561 10.112 6.675 1.00 97.19 248 ARG A N 1
ATOM 1938 C CA . ARG A 1 248 ? 16.580 9.775 7.732 1.00 97.19 248 ARG A CA 1
ATOM 1939 C C . ARG A 1 248 ? 15.356 9.003 7.240 1.00 97.19 248 ARG A C 1
ATOM 1941 O O . ARG A 1 248 ? 14.367 8.903 7.962 1.00 97.19 248 ARG A O 1
ATOM 1948 N N . THR A 1 249 ? 15.402 8.472 6.021 1.00 97.88 249 THR A N 1
ATOM 1949 C CA . THR A 1 249 ? 14.267 7.769 5.423 1.00 97.88 249 THR A CA 1
ATOM 1950 C C . THR A 1 249 ? 14.156 6.401 6.091 1.00 97.88 249 THR A C 1
ATOM 1952 O O . THR A 1 249 ? 15.140 5.654 6.041 1.00 97.88 249 THR A O 1
ATOM 1955 N N . PRO A 1 250 ? 13.010 6.053 6.708 1.00 97.12 250 PRO A N 1
ATOM 1956 C CA . PRO A 1 250 ? 12.751 4.698 7.180 1.00 97.12 250 PRO A CA 1
ATOM 1957 C C . PRO A 1 250 ? 13.091 3.657 6.106 1.00 97.12 250 PRO A C 1
ATOM 1959 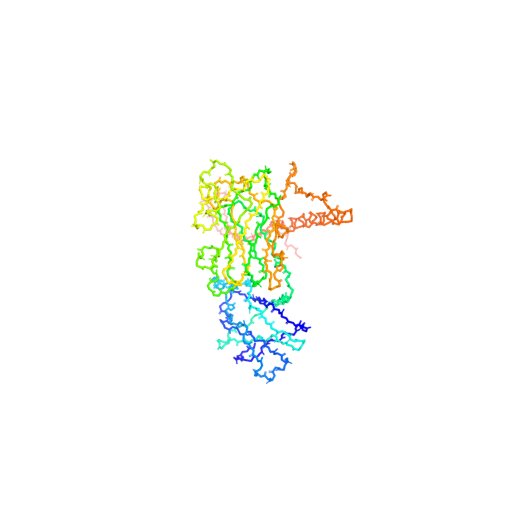O O . PRO A 1 250 ? 12.590 3.739 4.990 1.00 97.12 250 PRO A O 1
ATOM 1962 N N . SER A 1 251 ? 13.961 2.701 6.420 1.00 91.06 251 SER A N 1
ATOM 1963 C CA . SER A 1 251 ? 14.361 1.606 5.522 1.00 91.06 251 SER A CA 1
ATOM 1964 C C . SER A 1 251 ? 13.730 0.279 5.938 1.00 91.06 251 SER A C 1
ATOM 1966 O O . SER A 1 251 ? 13.300 -0.489 5.079 1.00 91.06 251 SER A O 1
ATOM 1968 N N . THR A 1 252 ? 13.609 0.062 7.249 1.00 91.75 252 THR A N 1
ATOM 1969 C CA . THR A 1 252 ? 12.907 -1.072 7.853 1.00 91.75 252 THR A CA 1
ATOM 1970 C C . THR A 1 252 ? 11.775 -0.539 8.714 1.00 91.75 252 THR A C 1
ATOM 1972 O O . THR A 1 252 ? 12.016 0.275 9.607 1.00 91.75 252 THR A O 1
ATOM 1975 N N . TYR A 1 253 ? 10.549 -0.983 8.461 1.00 95.81 253 TYR A N 1
ATOM 1976 C CA . TYR A 1 253 ? 9.371 -0.587 9.231 1.00 95.81 253 TYR A CA 1
ATOM 1977 C C . TYR A 1 253 ? 8.244 -1.605 9.073 1.00 95.81 253 TYR A C 1
ATOM 1979 O O . TYR A 1 253 ? 8.243 -2.413 8.141 1.00 95.81 253 TYR A O 1
ATOM 1987 N N . TYR A 1 254 ? 7.266 -1.524 9.964 1.00 95.31 254 TYR A N 1
ATOM 1988 C CA . TYR A 1 254 ? 6.028 -2.285 9.900 1.00 95.31 254 TYR A CA 1
ATOM 1989 C C . TYR A 1 254 ? 4.858 -1.432 10.394 1.00 95.31 254 TYR A C 1
ATOM 1991 O O . TYR A 1 254 ? 5.031 -0.448 11.119 1.00 95.31 254 TYR A O 1
ATOM 1999 N N . ILE A 1 255 ? 3.669 -1.784 9.927 1.00 97.69 255 ILE A N 1
ATOM 2000 C CA . ILE A 1 255 ? 2.414 -1.091 10.175 1.00 97.69 255 ILE A CA 1
ATOM 2001 C C . ILE A 1 255 ? 1.488 -2.087 10.841 1.00 97.69 255 ILE A C 1
ATOM 2003 O O . ILE A 1 255 ? 1.198 -3.144 10.279 1.00 97.69 255 ILE A O 1
ATOM 2007 N N . GLU A 1 256 ? 1.011 -1.733 12.025 1.00 97.06 256 GLU A N 1
ATOM 2008 C CA . GLU A 1 256 ? 0.105 -2.556 12.809 1.00 97.06 256 GLU A CA 1
ATOM 2009 C C . GLU A 1 256 ? -1.225 -1.847 13.014 1.00 97.06 256 GLU A C 1
ATOM 2011 O O . GLU A 1 256 ? -1.303 -0.617 13.085 1.00 97.06 256 GLU A O 1
ATOM 2016 N N . VAL A 1 257 ? -2.280 -2.635 13.178 1.00 96.75 257 VAL A N 1
ATOM 2017 C CA . VAL A 1 257 ? -3.595 -2.139 13.582 1.00 96.75 257 VAL A CA 1
ATOM 2018 C C . VAL A 1 257 ? -4.134 -2.960 14.742 1.00 96.75 257 VAL A C 1
ATOM 2020 O O . VAL A 1 257 ? -3.801 -4.137 14.875 1.00 96.75 257 VAL A O 1
ATOM 2023 N N . LYS A 1 258 ? -4.998 -2.364 15.568 1.00 93.50 258 LYS A N 1
ATOM 2024 C CA . LYS A 1 258 ? -5.798 -3.134 16.526 1.00 93.50 258 LYS A CA 1
ATOM 2025 C C . LYS A 1 258 ? -7.017 -3.721 15.824 1.00 93.50 258 LYS A C 1
ATOM 2027 O O . LYS A 1 258 ? -7.907 -2.977 15.422 1.00 93.50 258 LYS A O 1
ATOM 2032 N N . ASN A 1 259 ? -7.071 -5.043 15.705 1.00 83.06 259 ASN A N 1
ATOM 2033 C CA . ASN A 1 259 ? -8.244 -5.730 15.167 1.00 83.06 259 ASN A CA 1
ATOM 2034 C C . ASN A 1 259 ? -9.463 -5.609 16.109 1.00 83.06 259 ASN A C 1
ATOM 2036 O O . ASN A 1 259 ? -9.376 -5.056 17.206 1.00 83.06 259 ASN A O 1
ATOM 2040 N N . GLU A 1 260 ? -10.599 -6.180 15.709 1.00 80.31 260 GLU A N 1
ATOM 2041 C CA . GLU A 1 260 ? -11.848 -6.175 16.493 1.00 80.31 260 GLU A CA 1
ATOM 2042 C C . GLU A 1 260 ? -11.709 -6.811 17.889 1.00 80.31 260 GLU A C 1
ATOM 2044 O O . GLU A 1 260 ? -12.457 -6.475 18.802 1.00 80.31 260 GLU A O 1
ATOM 2049 N N . LYS A 1 261 ? -10.712 -7.685 18.088 1.00 82.19 261 LYS A N 1
ATOM 2050 C CA . LYS A 1 261 ? -10.379 -8.309 19.382 1.00 82.19 261 LYS A CA 1
ATOM 2051 C C . LYS A 1 261 ? -9.413 -7.463 20.225 1.00 82.19 261 LYS A C 1
ATOM 2053 O O . LYS A 1 261 ? -8.969 -7.907 21.279 1.00 82.19 261 LYS A O 1
ATOM 2058 N N . GLY A 1 262 ? -9.038 -6.272 19.755 1.00 85.69 262 GLY A N 1
ATOM 2059 C CA . GLY A 1 262 ? -8.084 -5.376 20.411 1.00 85.69 262 GLY A CA 1
ATOM 2060 C C . GLY A 1 262 ? -6.618 -5.807 20.301 1.00 85.69 262 GLY A C 1
ATOM 2061 O O . GLY A 1 262 ? -5.762 -5.204 20.951 1.00 85.69 262 GLY A O 1
ATOM 2062 N N . GLN A 1 263 ? -6.313 -6.824 19.493 1.00 86.75 263 GLN A N 1
ATOM 2063 C CA . GLN A 1 263 ? -4.961 -7.347 19.307 1.00 86.75 263 GLN A CA 1
ATOM 2064 C C . GLN A 1 263 ? -4.247 -6.594 18.185 1.00 86.75 263 GLN A C 1
ATOM 2066 O O . GLN A 1 263 ? -4.850 -6.311 17.148 1.00 86.75 263 GLN A O 1
ATOM 2071 N N . TRP A 1 264 ? -2.961 -6.303 18.382 1.00 92.44 264 TRP A N 1
ATOM 2072 C CA . TRP A 1 264 ? -2.115 -5.766 17.322 1.00 92.44 264 TRP A CA 1
ATOM 2073 C C . TRP A 1 264 ? -1.834 -6.846 16.283 1.00 92.44 264 TRP A C 1
ATOM 2075 O O . TRP A 1 264 ? -1.394 -7.945 16.621 1.00 92.44 264 TRP A O 1
ATOM 2085 N N . ILE A 1 265 ? -2.113 -6.523 15.026 1.00 90.12 265 ILE A N 1
ATOM 2086 C CA . ILE A 1 265 ? -1.776 -7.351 13.873 1.00 90.12 265 ILE A CA 1
ATOM 2087 C C . ILE A 1 265 ? -0.983 -6.512 12.874 1.00 90.12 265 ILE A C 1
ATOM 2089 O O . ILE A 1 265 ? -1.352 -5.368 12.601 1.00 90.12 265 ILE A O 1
ATOM 2093 N N . GLU A 1 266 ? 0.092 -7.074 12.323 1.00 90.62 266 GLU A N 1
ATOM 2094 C CA . GLU A 1 266 ? 0.819 -6.461 11.209 1.00 90.62 266 GLU A CA 1
ATOM 2095 C C . GLU A 1 266 ? -0.042 -6.529 9.942 1.00 90.62 266 GLU A C 1
ATOM 2097 O O . GLU A 1 266 ? -0.519 -7.599 9.560 1.00 90.62 266 GLU A O 1
ATOM 2102 N N . VAL A 1 267 ? -0.231 -5.386 9.284 1.00 89.56 267 VAL A N 1
ATOM 2103 C CA . VAL A 1 267 ? -0.981 -5.282 8.022 1.00 89.56 267 VAL A CA 1
ATOM 2104 C C . VAL A 1 267 ? -0.076 -4.996 6.828 1.00 89.56 267 VAL A C 1
ATOM 2106 O O . VAL A 1 267 ? -0.401 -5.388 5.711 1.00 89.56 267 VAL A O 1
ATOM 2109 N N . ALA A 1 268 ? 1.079 -4.361 7.047 1.00 89.81 268 ALA A N 1
ATOM 2110 C CA . ALA A 1 268 ? 2.077 -4.105 6.014 1.00 89.81 268 ALA A CA 1
ATOM 2111 C C . ALA A 1 268 ? 3.471 -3.899 6.619 1.00 89.81 268 ALA A C 1
ATOM 2113 O O . ALA A 1 268 ? 3.602 -3.476 7.765 1.00 89.81 268 ALA A O 1
ATOM 2114 N N . SER A 1 269 ? 4.521 -4.139 5.836 1.00 90.19 269 SER A N 1
ATOM 2115 C CA . SER A 1 269 ? 5.899 -3.858 6.239 1.00 90.19 269 SER A CA 1
ATOM 2116 C C . SER A 1 269 ? 6.815 -3.648 5.043 1.00 90.19 269 SER A C 1
ATOM 2118 O O . SER A 1 269 ? 6.504 -4.013 3.905 1.00 90.19 269 SER A O 1
ATOM 2120 N N . SER A 1 270 ? 8.001 -3.101 5.315 1.00 88.56 270 SER A N 1
ATOM 2121 C CA . SER A 1 270 ? 9.068 -2.947 4.323 1.00 88.56 270 SER A CA 1
ATOM 2122 C C . SER A 1 270 ? 9.500 -4.274 3.688 1.00 88.56 270 SER A C 1
ATOM 2124 O O . SER A 1 270 ? 10.093 -4.256 2.612 1.00 88.56 270 SER A O 1
ATOM 2126 N N . SER A 1 271 ? 9.193 -5.421 4.308 1.00 81.81 271 SER A N 1
ATOM 2127 C CA . SER A 1 271 ? 9.492 -6.755 3.768 1.00 81.81 271 SER A CA 1
ATOM 2128 C C . SER A 1 271 ? 8.736 -7.079 2.470 1.00 81.81 271 SER A C 1
ATOM 2130 O O . SER A 1 271 ? 9.198 -7.899 1.677 1.00 81.81 271 SER A O 1
ATOM 2132 N N . HIS A 1 272 ? 7.606 -6.406 2.218 1.00 75.06 272 HIS A N 1
ATOM 2133 C CA . HIS A 1 272 ? 6.813 -6.555 0.993 1.00 75.06 272 HIS A CA 1
ATOM 2134 C C . HIS A 1 272 ? 7.294 -5.651 -0.155 1.00 75.06 272 HIS A C 1
ATOM 2136 O O . HIS A 1 272 ? 6.800 -5.750 -1.279 1.00 75.06 272 HIS A O 1
ATOM 2142 N N . ARG A 1 273 ? 8.267 -4.768 0.104 1.00 81.06 273 ARG A N 1
ATOM 2143 C CA . ARG A 1 273 ? 8.834 -3.864 -0.902 1.00 81.06 273 ARG A CA 1
ATOM 2144 C C . ARG A 1 273 ? 10.013 -4.497 -1.612 1.00 81.06 273 ARG A C 1
ATOM 2146 O O . ARG A 1 273 ? 10.715 -5.349 -1.072 1.00 81.06 273 ARG A O 1
ATOM 2153 N N . GLN A 1 274 ? 10.289 -4.021 -2.823 1.00 69.38 274 GLN A N 1
ATOM 2154 C CA . GLN A 1 274 ? 11.550 -4.340 -3.479 1.00 69.38 274 GLN A CA 1
ATOM 2155 C C . GLN A 1 274 ? 12.720 -3.920 -2.569 1.00 69.38 274 GLN A C 1
ATOM 2157 O O . GLN A 1 274 ? 12.773 -2.759 -2.148 1.00 69.38 274 GLN A O 1
ATOM 2162 N N . PRO A 1 275 ? 13.670 -4.824 -2.277 1.00 63.66 275 PRO A N 1
ATOM 2163 C CA . PRO A 1 275 ? 14.785 -4.505 -1.404 1.00 63.66 275 PRO A CA 1
ATOM 2164 C C . PRO A 1 275 ? 15.671 -3.430 -2.032 1.00 63.66 275 PRO A C 1
ATOM 2166 O O . PRO A 1 275 ? 15.885 -3.387 -3.252 1.00 63.66 275 PRO A O 1
ATOM 2169 N N . THR A 1 276 ? 16.235 -2.568 -1.191 1.00 58.91 276 THR A N 1
ATOM 2170 C CA . THR A 1 276 ? 17.280 -1.629 -1.597 1.00 58.91 276 THR A CA 1
ATOM 2171 C C . THR A 1 276 ? 18.554 -2.425 -1.866 1.00 58.91 276 THR A C 1
ATOM 2173 O O . THR A 1 276 ? 19.371 -2.644 -0.984 1.00 58.91 276 THR A O 1
ATOM 2176 N N . THR A 1 277 ? 18.692 -2.930 -3.089 1.00 59.03 277 THR A N 1
ATOM 2177 C CA . THR A 1 277 ? 19.898 -3.637 -3.531 1.00 59.03 277 THR A CA 1
ATOM 2178 C C . THR A 1 277 ? 21.087 -2.680 -3.481 1.00 59.03 277 THR A C 1
ATOM 2180 O O . THR A 1 277 ? 21.123 -1.721 -4.263 1.00 59.03 277 THR A O 1
ATOM 2183 N N . ALA A 1 278 ? 22.051 -2.942 -2.599 1.00 57.91 278 ALA A N 1
ATOM 2184 C CA . ALA A 1 278 ? 23.397 -2.418 -2.784 1.00 57.91 278 ALA A CA 1
ATOM 2185 C C . ALA A 1 278 ? 23.961 -3.010 -4.084 1.00 57.91 278 ALA A C 1
ATOM 2187 O O . ALA A 1 278 ? 23.478 -4.042 -4.551 1.00 57.91 278 ALA A O 1
ATOM 2188 N N . LYS A 1 279 ? 24.916 -2.334 -4.713 1.00 62.72 279 LYS A N 1
ATOM 2189 C CA . LYS A 1 279 ? 25.631 -2.888 -5.859 1.00 62.72 279 LYS A CA 1
ATOM 2190 C C . LYS A 1 279 ? 27.087 -3.111 -5.483 1.00 62.72 279 LYS A C 1
ATOM 2192 O O . LYS A 1 279 ? 27.608 -2.323 -4.697 1.00 62.72 279 LYS A O 1
ATOM 2197 N N . ASP A 1 280 ? 27.696 -4.171 -5.998 1.00 62.69 280 ASP A N 1
ATOM 2198 C CA . ASP A 1 280 ? 29.153 -4.297 -5.981 1.00 62.69 280 ASP A CA 1
ATOM 2199 C C . ASP A 1 280 ? 29.784 -3.360 -7.026 1.00 62.69 280 ASP A C 1
ATOM 2201 O O . ASP A 1 280 ? 29.081 -2.645 -7.752 1.00 62.69 280 ASP A O 1
ATOM 2205 N N . GLU A 1 281 ? 31.116 -3.342 -7.069 1.00 62.16 281 GLU A N 1
ATOM 2206 C CA . GLU A 1 281 ? 31.904 -2.536 -8.011 1.00 62.16 281 GLU A CA 1
ATOM 2207 C C . GLU A 1 281 ? 31.584 -2.879 -9.478 1.00 62.16 281 GLU A C 1
ATOM 2209 O O . GLU A 1 281 ? 31.594 -1.996 -10.335 1.00 62.16 281 GLU A O 1
ATOM 2214 N N . ASP A 1 282 ? 31.176 -4.124 -9.743 1.00 66.38 282 ASP A N 1
ATOM 2215 C CA . ASP A 1 282 ? 30.770 -4.629 -11.059 1.00 66.38 282 ASP A CA 1
ATOM 2216 C C . ASP A 1 282 ? 29.296 -4.322 -11.405 1.00 66.38 282 ASP A C 1
ATOM 2218 O O . ASP A 1 282 ? 28.799 -4.647 -12.488 1.00 66.38 282 ASP A O 1
ATOM 2222 N N . GLY A 1 283 ? 28.561 -3.669 -10.500 1.00 59.25 283 GLY A N 1
ATOM 2223 C CA . GLY A 1 283 ? 27.175 -3.256 -10.701 1.00 59.25 283 GLY A CA 1
ATOM 2224 C C . GLY A 1 283 ? 26.123 -4.348 -10.462 1.00 59.25 283 GLY A C 1
ATOM 2225 O O . GLY A 1 283 ? 24.929 -4.096 -10.713 1.00 59.25 283 GLY A O 1
ATOM 2226 N N . ASN A 1 284 ? 26.519 -5.518 -9.954 1.00 62.66 284 ASN A N 1
ATOM 2227 C CA . ASN A 1 284 ? 25.625 -6.603 -9.558 1.00 62.66 284 ASN A CA 1
ATOM 2228 C C . ASN A 1 284 ? 24.916 -6.263 -8.252 1.00 62.66 284 ASN A C 1
ATOM 2230 O O . ASN A 1 284 ? 25.469 -5.634 -7.362 1.00 62.66 284 ASN A O 1
ATOM 2234 N N . SER A 1 285 ? 23.661 -6.691 -8.117 1.00 63.25 285 SER A N 1
ATOM 2235 C CA . SER A 1 285 ? 22.908 -6.478 -6.878 1.00 63.25 285 SER A CA 1
ATOM 2236 C C . SER A 1 285 ? 23.448 -7.363 -5.754 1.00 63.25 285 SER A C 1
ATOM 2238 O O . SER A 1 285 ? 23.371 -8.584 -5.842 1.00 63.25 285 SER A O 1
ATOM 2240 N N . LEU A 1 286 ? 23.932 -6.736 -4.688 1.00 60.94 286 LEU A N 1
ATOM 2241 C CA . LEU A 1 286 ? 24.287 -7.364 -3.427 1.00 60.94 286 LEU A CA 1
ATOM 2242 C C . LEU A 1 286 ? 23.017 -7.637 -2.619 1.00 60.94 286 LEU A C 1
ATOM 2244 O O . LEU A 1 286 ? 22.191 -6.745 -2.392 1.00 60.94 286 LEU A O 1
ATOM 2248 N N . PHE A 1 287 ? 22.879 -8.882 -2.176 1.00 65.06 287 PHE A N 1
ATOM 2249 C CA . PHE A 1 287 ? 21.794 -9.331 -1.315 1.00 65.06 287 PHE A CA 1
ATOM 2250 C C . PHE A 1 287 ? 22.379 -9.758 0.029 1.00 65.06 287 PHE A C 1
ATOM 2252 O O . PHE A 1 287 ? 23.188 -10.681 0.090 1.00 65.06 287 PHE A O 1
ATOM 2259 N N . ALA A 1 288 ? 21.960 -9.085 1.100 1.00 56.97 288 ALA A N 1
ATOM 2260 C CA . ALA A 1 288 ? 22.328 -9.455 2.459 1.00 56.97 288 ALA A CA 1
ATOM 2261 C C . ALA A 1 288 ? 21.477 -10.653 2.901 1.00 56.97 288 ALA A C 1
ATOM 2263 O O . ALA A 1 288 ? 20.266 -10.529 3.107 1.00 56.97 288 ALA A O 1
ATOM 2264 N N . PHE A 1 289 ? 22.099 -11.823 3.024 1.00 62.44 289 PHE A N 1
ATOM 2265 C CA . PHE A 1 289 ? 21.431 -13.051 3.461 1.00 62.44 289 PHE A CA 1
ATOM 2266 C C . PHE A 1 289 ? 21.822 -13.463 4.874 1.00 62.44 289 PHE A C 1
ATOM 2268 O O . PHE A 1 289 ? 21.385 -14.511 5.330 1.00 62.44 289 PHE A O 1
ATOM 2275 N N . GLU A 1 290 ? 22.642 -12.682 5.577 1.00 55.97 290 GLU A N 1
ATOM 2276 C CA . GLU A 1 290 ? 23.279 -13.050 6.846 1.00 55.97 290 GLU A CA 1
ATOM 2277 C C . GLU A 1 290 ? 22.265 -13.518 7.899 1.00 55.97 290 GLU A C 1
ATOM 2279 O O . GLU A 1 290 ? 22.543 -14.482 8.611 1.00 55.97 290 GLU A O 1
ATOM 2284 N N . HIS A 1 291 ? 21.077 -12.907 7.911 1.00 48.88 291 HIS A N 1
ATOM 2285 C CA . HIS A 1 291 ? 19.950 -13.201 8.801 1.00 48.88 291 HIS A CA 1
ATOM 2286 C C . HIS A 1 291 ? 19.193 -14.509 8.491 1.00 48.88 291 HIS A C 1
ATOM 2288 O O . HIS A 1 291 ? 18.334 -14.915 9.270 1.00 48.88 291 HIS A O 1
ATOM 2294 N N . LEU A 1 292 ? 19.462 -15.157 7.355 1.00 61.12 292 LEU A N 1
ATOM 2295 C CA . LEU A 1 292 ? 18.817 -16.407 6.953 1.00 61.12 292 LEU A CA 1
ATOM 2296 C C . LEU A 1 292 ? 19.592 -17.630 7.468 1.00 61.12 292 LEU A C 1
ATOM 2298 O O . LEU A 1 292 ? 20.820 -17.609 7.600 1.00 61.12 292 LEU A O 1
ATOM 2302 N N . ASP A 1 293 ? 18.875 -18.727 7.708 1.00 79.56 293 ASP A N 1
ATOM 2303 C CA . ASP A 1 293 ? 19.488 -20.038 7.943 1.00 79.56 293 ASP A CA 1
ATOM 2304 C C . ASP A 1 293 ? 20.206 -20.565 6.682 1.00 79.56 293 ASP A C 1
ATOM 2306 O O . ASP A 1 293 ? 20.075 -20.024 5.579 1.00 79.56 293 ASP A O 1
ATOM 2310 N N . SER A 1 294 ? 21.029 -21.601 6.855 1.00 80.44 294 SER A N 1
ATOM 2311 C CA . SER A 1 294 ? 21.870 -22.161 5.789 1.00 80.44 294 SER A CA 1
ATOM 2312 C C . SER A 1 294 ? 21.061 -22.690 4.601 1.00 80.44 294 SER A C 1
ATOM 2314 O O . SER A 1 294 ? 21.469 -22.495 3.454 1.00 80.44 294 SER A O 1
ATOM 2316 N N . GLU A 1 295 ? 19.900 -23.295 4.851 1.00 89.44 295 GLU A N 1
ATOM 2317 C CA . GLU A 1 295 ? 19.016 -23.824 3.811 1.00 89.44 295 GLU A CA 1
ATOM 2318 C C . GLU A 1 295 ? 18.421 -22.690 2.964 1.00 89.44 295 GLU A C 1
ATOM 2320 O O . GLU A 1 295 ? 18.512 -22.693 1.731 1.00 89.44 295 GLU A O 1
ATOM 2325 N N . LYS A 1 296 ? 17.879 -21.655 3.615 1.00 73.00 296 LYS A N 1
ATOM 2326 C CA . LYS A 1 296 ? 17.342 -20.469 2.940 1.00 73.00 296 LYS A CA 1
ATOM 2327 C C . LYS A 1 296 ? 18.431 -19.696 2.204 1.00 73.00 296 LYS A C 1
ATOM 2329 O O . LYS A 1 296 ? 18.170 -19.228 1.096 1.00 73.00 296 LYS A O 1
ATOM 2334 N N . LYS A 1 297 ? 19.649 -19.605 2.754 1.00 74.81 297 LYS A N 1
ATOM 2335 C CA . LYS A 1 297 ? 20.821 -19.026 2.067 1.00 74.81 297 LYS A CA 1
ATOM 2336 C C . LYS A 1 297 ? 21.135 -19.773 0.773 1.00 74.81 297 LYS A C 1
ATOM 2338 O O . LYS A 1 297 ? 21.302 -19.136 -0.266 1.00 74.81 297 LYS A O 1
ATOM 2343 N N . ALA A 1 298 ? 21.183 -21.105 0.818 1.00 83.56 298 ALA A N 1
ATOM 2344 C CA . ALA A 1 298 ? 21.440 -21.927 -0.362 1.00 83.56 298 ALA A CA 1
ATOM 2345 C C . ALA A 1 298 ? 20.349 -21.730 -1.425 1.00 83.56 298 ALA A C 1
ATOM 2347 O O . ALA A 1 298 ? 20.652 -21.422 -2.578 1.00 83.56 298 ALA A O 1
ATOM 2348 N N . LYS A 1 299 ? 19.076 -21.790 -1.017 1.00 88.50 299 LYS A N 1
ATOM 2349 C CA . LYS A 1 299 ? 17.933 -21.569 -1.912 1.00 88.50 299 LYS A CA 1
ATOM 2350 C C . LYS A 1 299 ? 17.942 -20.173 -2.536 1.00 88.50 299 LYS A C 1
ATOM 2352 O O . LYS A 1 299 ? 17.676 -20.036 -3.730 1.00 88.50 299 LYS A O 1
ATOM 2357 N N . ALA A 1 300 ? 18.257 -19.144 -1.751 1.00 74.38 300 ALA A N 1
ATOM 2358 C CA . ALA A 1 300 ? 18.350 -17.775 -2.236 1.00 74.38 300 ALA A CA 1
ATOM 2359 C C . ALA A 1 300 ? 19.450 -17.629 -3.297 1.00 74.38 300 ALA A C 1
ATOM 2361 O O . ALA A 1 300 ? 19.184 -17.070 -4.359 1.00 74.38 300 ALA A O 1
ATOM 2362 N N . ARG A 1 301 ? 20.639 -18.206 -3.066 1.00 81.56 301 ARG A N 1
ATOM 2363 C CA . ARG A 1 301 ? 21.731 -18.233 -4.057 1.00 81.56 301 ARG A CA 1
ATOM 2364 C C . ARG A 1 301 ? 21.303 -18.916 -5.357 1.00 81.56 301 ARG A C 1
ATOM 2366 O O . ARG A 1 301 ? 21.407 -18.308 -6.414 1.00 81.56 301 ARG A O 1
ATOM 2373 N N . THR A 1 302 ? 20.686 -20.097 -5.280 1.00 89.88 302 THR A N 1
ATOM 2374 C CA . THR A 1 302 ? 20.165 -20.793 -6.470 1.00 89.88 302 THR A CA 1
ATOM 2375 C C . THR A 1 302 ? 19.145 -19.955 -7.250 1.00 89.88 302 THR A C 1
ATOM 2377 O O . THR A 1 302 ? 19.119 -19.981 -8.481 1.00 89.88 302 THR A O 1
ATOM 2380 N N . LEU A 1 303 ? 18.272 -19.217 -6.557 1.00 84.69 303 LEU A N 1
ATOM 2381 C CA . LEU A 1 303 ? 17.303 -18.331 -7.206 1.00 84.69 303 LEU A CA 1
ATOM 2382 C C . LEU A 1 303 ? 17.977 -17.129 -7.877 1.00 84.69 303 LEU A C 1
ATOM 2384 O O . LEU A 1 303 ? 17.548 -16.736 -8.963 1.00 84.69 303 LEU A O 1
ATOM 2388 N N . LEU A 1 304 ? 19.030 -16.570 -7.274 1.00 79.88 304 L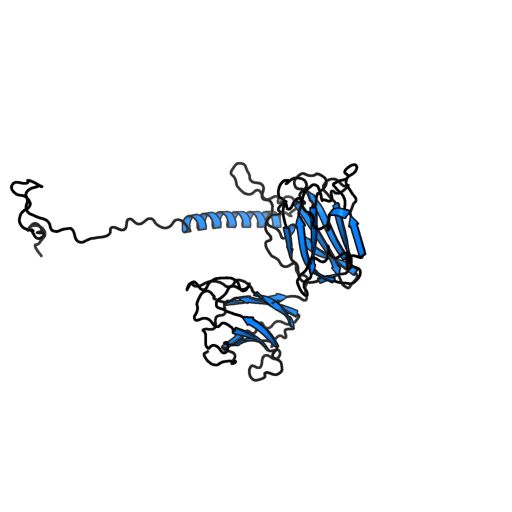EU A N 1
ATOM 2389 C CA . LEU A 1 304 ? 19.819 -15.499 -7.885 1.00 79.88 304 LEU A CA 1
ATOM 2390 C C . LEU A 1 304 ? 20.531 -15.966 -9.155 1.00 79.88 304 LEU A C 1
ATOM 2392 O O . LEU A 1 304 ? 20.466 -15.264 -10.164 1.00 79.88 304 LEU A O 1
ATOM 2396 N N . ASP A 1 305 ? 21.118 -17.163 -9.145 1.00 83.56 305 ASP A N 1
ATOM 2397 C CA . ASP A 1 305 ? 21.776 -17.739 -10.324 1.00 83.56 305 ASP A CA 1
ATOM 2398 C C . ASP A 1 305 ? 20.777 -17.935 -11.471 1.00 83.56 305 ASP A C 1
ATOM 2400 O O . ASP A 1 305 ? 21.023 -17.540 -12.613 1.00 83.56 305 ASP A O 1
ATOM 2404 N N . LYS A 1 306 ? 19.589 -18.471 -11.157 1.00 89.19 306 LYS A N 1
ATOM 2405 C CA . LYS A 1 306 ? 18.494 -18.620 -12.128 1.00 89.19 306 LYS A CA 1
ATOM 2406 C C . LYS A 1 306 ? 18.025 -17.275 -12.676 1.00 89.19 306 LYS A C 1
ATOM 2408 O O . LYS A 1 306 ? 17.775 -17.160 -13.875 1.00 89.19 306 LYS A O 1
ATOM 2413 N N . LEU A 1 307 ? 17.914 -16.256 -11.824 1.00 82.38 307 LEU A N 1
ATOM 2414 C CA . LEU A 1 307 ? 17.541 -14.907 -12.244 1.00 82.38 307 LEU A CA 1
ATOM 2415 C C . LEU A 1 307 ? 18.591 -14.307 -13.188 1.00 82.38 307 LEU A C 1
ATOM 2417 O O . LEU A 1 307 ? 18.225 -13.716 -14.204 1.00 82.38 307 LEU A O 1
ATOM 2421 N N . ALA A 1 308 ? 19.878 -14.454 -12.868 1.00 81.62 308 ALA A N 1
ATOM 2422 C CA . ALA A 1 308 ? 20.976 -13.966 -13.697 1.00 81.62 308 ALA A CA 1
ATOM 2423 C C . ALA A 1 308 ? 20.996 -14.666 -15.066 1.00 81.62 308 ALA A C 1
ATOM 2425 O O . ALA A 1 308 ? 21.027 -13.996 -16.101 1.00 81.62 308 ALA A O 1
ATOM 2426 N N . ALA A 1 309 ? 20.877 -15.997 -15.081 1.00 88.44 309 ALA A N 1
ATOM 2427 C CA . ALA A 1 309 ? 20.786 -16.781 -16.309 1.00 88.44 309 ALA A CA 1
ATOM 2428 C C . ALA A 1 309 ? 19.568 -16.380 -17.159 1.00 88.44 309 ALA A C 1
ATOM 2430 O O . ALA A 1 309 ? 19.697 -16.165 -18.364 1.00 88.44 309 ALA A O 1
ATOM 2431 N N . GLY A 1 310 ? 18.401 -16.205 -16.530 1.00 89.00 310 GLY A N 1
ATOM 2432 C CA . GLY A 1 310 ? 17.175 -15.774 -17.203 1.00 89.00 310 GLY A CA 1
ATOM 2433 C C . GLY A 1 310 ? 17.278 -14.370 -17.802 1.00 89.00 310 GLY A C 1
ATOM 2434 O O . GLY A 1 310 ? 16.836 -14.155 -18.928 1.00 89.00 310 GLY A O 1
ATOM 2435 N N . LYS A 1 311 ? 17.911 -13.421 -17.098 1.00 82.31 311 LYS A N 1
ATOM 2436 C CA . LYS A 1 311 ? 18.182 -12.075 -17.633 1.00 82.31 311 LYS A CA 1
ATOM 2437 C C . LYS A 1 311 ? 19.103 -12.124 -18.848 1.00 82.31 311 LYS A C 1
ATOM 2439 O O . LYS A 1 311 ? 18.773 -11.525 -19.864 1.00 82.31 311 LYS A O 1
ATOM 2444 N N . LYS A 1 312 ? 20.197 -12.891 -18.778 1.00 87.56 312 LYS A N 1
ATOM 2445 C CA . LYS A 1 312 ? 21.116 -13.075 -19.911 1.00 87.56 312 LYS A CA 1
ATOM 2446 C C . LYS A 1 312 ? 20.398 -13.681 -21.119 1.00 87.56 312 LYS A C 1
ATOM 2448 O O . LYS A 1 312 ? 20.526 -13.169 -22.225 1.00 87.56 312 LYS A O 1
ATOM 2453 N N . ALA A 1 313 ? 19.603 -14.730 -20.906 1.00 90.25 313 ALA A N 1
ATOM 2454 C CA . ALA A 1 313 ? 18.816 -15.352 -21.968 1.00 90.25 313 ALA A CA 1
ATOM 2455 C C . ALA A 1 313 ? 17.797 -14.376 -22.580 1.00 90.25 313 ALA A C 1
ATOM 2457 O O . ALA A 1 313 ? 17.662 -14.310 -23.798 1.00 90.25 313 ALA A O 1
ATOM 2458 N N . LEU A 1 314 ? 17.112 -13.581 -21.750 1.00 87.81 314 LEU A N 1
ATOM 2459 C CA . LEU A 1 314 ? 16.186 -12.547 -22.213 1.00 87.81 314 LEU A CA 1
ATOM 2460 C C . LEU A 1 314 ? 16.895 -11.480 -23.055 1.00 87.81 314 LEU A C 1
ATOM 2462 O O . LEU A 1 314 ? 16.352 -11.054 -24.071 1.00 87.81 314 LEU A O 1
ATOM 2466 N N . ASP A 1 315 ? 18.082 -11.039 -22.642 1.00 86.62 315 ASP A N 1
ATOM 2467 C CA . ASP A 1 315 ? 18.855 -10.042 -23.383 1.00 86.62 315 ASP A CA 1
ATOM 2468 C C . ASP A 1 315 ? 19.341 -10.589 -24.729 1.00 86.62 315 ASP A C 1
ATOM 2470 O O . ASP A 1 315 ? 19.259 -9.875 -25.728 1.00 86.62 315 ASP A O 1
ATOM 2474 N N . GLU A 1 316 ? 19.751 -11.860 -24.796 1.00 87.88 316 GLU A N 1
ATOM 2475 C CA . GLU A 1 316 ? 20.041 -12.533 -26.069 1.00 87.88 316 GLU A CA 1
ATOM 2476 C C . GLU A 1 316 ? 18.799 -12.617 -26.966 1.00 87.88 316 GLU A C 1
ATOM 2478 O O . GLU A 1 316 ? 18.854 -12.227 -28.129 1.00 87.88 316 GLU A O 1
ATOM 2483 N N . LEU A 1 317 ? 17.649 -13.033 -26.429 1.00 86.19 317 LEU A N 1
ATOM 2484 C CA . LEU A 1 317 ? 16.395 -13.122 -27.191 1.00 86.19 317 LEU A CA 1
ATOM 2485 C C . LEU A 1 317 ? 15.880 -11.754 -27.669 1.00 86.19 317 LEU A C 1
ATOM 2487 O O . LEU A 1 317 ? 15.213 -11.663 -28.699 1.00 86.19 317 LEU A O 1
ATOM 2491 N N . LYS A 1 318 ? 16.183 -10.674 -26.941 1.00 83.81 318 LYS A N 1
ATOM 2492 C CA . LYS A 1 318 ? 15.848 -9.299 -27.343 1.00 83.81 318 LYS A CA 1
ATOM 2493 C C . LYS A 1 318 ? 16.698 -8.786 -28.502 1.00 83.81 318 LYS A C 1
ATOM 2495 O O . LYS A 1 318 ? 16.284 -7.822 -29.155 1.00 83.81 318 LYS A O 1
ATOM 2500 N N . LYS A 1 319 ? 17.863 -9.383 -28.777 1.00 86.69 319 LYS A N 1
ATOM 2501 C CA . LYS A 1 319 ? 18.660 -9.036 -29.958 1.00 86.69 319 LYS A CA 1
ATOM 2502 C C . LYS A 1 319 ? 17.890 -9.494 -31.195 1.00 86.69 319 LYS A C 1
ATOM 2504 O O . LYS A 1 319 ? 17.924 -10.659 -31.576 1.00 86.69 319 LYS A O 1
ATOM 2509 N N . LYS A 1 320 ? 17.167 -8.568 -31.833 1.00 77.44 320 LYS A N 1
ATOM 2510 C CA . LYS A 1 320 ? 16.509 -8.846 -33.115 1.00 77.44 320 LYS A CA 1
ATOM 2511 C C . LYS A 1 320 ? 17.576 -9.281 -34.128 1.00 77.44 320 LYS A C 1
ATOM 2513 O O . LYS A 1 320 ? 18.582 -8.572 -34.249 1.00 77.44 320 LYS A O 1
ATOM 2518 N N . PRO A 1 321 ? 17.376 -10.383 -34.871 1.00 74.25 321 PRO A N 1
ATOM 2519 C CA . PRO A 1 321 ? 18.302 -10.759 -35.925 1.00 74.25 321 PRO A CA 1
ATOM 2520 C C . PRO A 1 321 ? 18.390 -9.615 -36.937 1.00 74.25 321 PRO A C 1
ATOM 2522 O O . PRO A 1 321 ? 17.378 -9.129 -37.447 1.00 74.25 321 PRO A O 1
ATOM 2525 N N . ARG A 1 322 ? 19.612 -9.146 -37.194 1.00 71.25 322 ARG A N 1
ATOM 2526 C CA . ARG A 1 322 ? 19.885 -8.207 -38.281 1.00 71.25 322 ARG A CA 1
ATOM 2527 C C . ARG A 1 322 ? 19.984 -9.020 -39.562 1.00 71.25 322 ARG A C 1
ATOM 2529 O O . ARG A 1 322 ? 20.939 -9.767 -39.738 1.00 71.25 322 ARG A O 1
ATOM 2536 N N . ALA A 1 323 ? 18.995 -8.878 -40.432 1.00 75.56 323 ALA A N 1
ATOM 2537 C CA . ALA A 1 323 ? 19.050 -9.407 -41.785 1.00 75.56 323 ALA A CA 1
ATOM 2538 C C . ALA A 1 323 ? 19.369 -8.268 -42.757 1.00 75.56 323 ALA A C 1
ATOM 2540 O O . ALA A 1 323 ? 18.786 -7.187 -42.663 1.00 75.56 323 ALA A O 1
ATOM 2541 N N . TRP A 1 324 ? 20.272 -8.520 -43.703 1.00 72.69 324 TRP A N 1
ATOM 2542 C CA . TRP A 1 324 ? 20.390 -7.697 -44.901 1.00 72.69 324 TRP A CA 1
ATOM 2543 C C . TRP A 1 324 ? 19.293 -8.138 -45.865 1.00 72.69 324 TRP A C 1
ATOM 2545 O O . TRP A 1 324 ? 19.400 -9.182 -46.502 1.00 72.69 324 TRP A O 1
ATOM 2555 N N . ILE A 1 325 ? 18.207 -7.372 -45.923 1.00 77.19 325 ILE A N 1
ATOM 2556 C CA . ILE A 1 325 ? 17.119 -7.609 -46.872 1.00 77.19 325 ILE A CA 1
ATOM 2557 C C . ILE A 1 325 ? 17.369 -6.688 -48.064 1.00 77.19 325 ILE A C 1
ATOM 2559 O O . ILE A 1 325 ? 17.164 -5.479 -47.970 1.00 77.19 325 ILE A O 1
ATOM 2563 N N . GLY A 1 326 ? 17.858 -7.249 -49.169 1.00 76.44 326 GLY A N 1
ATOM 2564 C CA . GLY A 1 326 ? 17.936 -6.529 -50.436 1.00 76.44 326 GLY A CA 1
ATOM 2565 C C . GLY A 1 326 ? 16.532 -6.344 -51.005 1.00 76.44 326 GLY A C 1
ATOM 2566 O O . GLY A 1 326 ? 15.795 -7.317 -51.151 1.00 76.44 326 GLY A O 1
ATOM 2567 N N . SER A 1 327 ? 16.144 -5.113 -51.325 1.00 72.44 327 SER A N 1
ATOM 2568 C CA . SER A 1 327 ? 14.944 -4.858 -52.121 1.00 72.44 327 SER A CA 1
ATOM 2569 C C . SER A 1 327 ? 15.325 -4.826 -53.597 1.00 72.44 327 SER A C 1
ATOM 2571 O O . SER A 1 327 ? 16.140 -3.996 -54.000 1.00 72.44 327 SER A O 1
ATOM 2573 N N . PHE A 1 328 ? 14.721 -5.691 -54.407 1.00 80.12 328 PHE A N 1
ATOM 2574 C CA . PHE A 1 328 ? 14.811 -5.574 -55.858 1.00 80.12 328 PHE A CA 1
ATOM 2575 C C . PHE A 1 328 ? 13.813 -4.519 -56.327 1.00 80.12 328 PHE A C 1
ATOM 2577 O O . PHE A 1 328 ? 12.612 -4.641 -56.087 1.00 80.12 328 PHE A O 1
ATOM 2584 N N . SER A 1 329 ? 14.307 -3.486 -56.996 1.00 80.75 329 SER A N 1
ATOM 2585 C CA . SER A 1 329 ? 13.489 -2.539 -57.747 1.00 80.75 329 SER A CA 1
ATOM 2586 C C . SER A 1 329 ? 13.739 -2.730 -59.238 1.00 80.75 329 SER A C 1
ATOM 2588 O O . SER A 1 329 ? 14.818 -3.157 -59.653 1.00 80.75 329 SER A O 1
ATOM 2590 N N . GLN A 1 330 ? 12.728 -2.423 -60.052 1.00 81.12 330 GLN A N 1
ATOM 2591 C CA . GLN A 1 330 ? 12.929 -2.335 -61.494 1.00 81.12 330 GLN A CA 1
ATOM 2592 C C . GLN A 1 330 ? 13.930 -1.204 -61.777 1.00 81.12 330 GLN A C 1
ATOM 2594 O O . GLN A 1 330 ? 13.688 -0.078 -61.328 1.00 81.12 330 GLN A O 1
ATOM 2599 N N . PRO A 1 331 ? 15.056 -1.473 -62.463 1.00 79.75 331 PRO A N 1
ATOM 2600 C CA . PRO A 1 331 ? 16.001 -0.427 -62.813 1.00 79.75 331 PRO A CA 1
ATOM 2601 C C . PRO A 1 331 ? 15.357 0.544 -63.805 1.00 79.75 331 PRO A C 1
ATOM 2603 O O . PRO A 1 331 ? 14.503 0.168 -64.611 1.00 79.75 331 PRO A O 1
ATOM 2606 N N . SER A 1 332 ? 15.796 1.801 -63.773 1.00 81.56 332 SER A N 1
ATOM 2607 C CA . SER A 1 332 ? 15.421 2.768 -64.803 1.00 81.56 332 SER A CA 1
ATOM 2608 C C . SER A 1 332 ? 15.838 2.264 -66.195 1.00 81.56 332 SER A C 1
ATOM 2610 O O . SER A 1 332 ? 16.839 1.546 -66.309 1.00 81.56 332 SER A O 1
ATOM 2612 N N . PRO A 1 333 ? 15.118 2.649 -67.266 1.00 86.00 333 PRO A N 1
ATOM 2613 C CA . PRO A 1 333 ? 15.465 2.253 -68.627 1.00 86.00 333 PRO A CA 1
ATOM 2614 C C . PRO A 1 333 ? 16.933 2.552 -68.951 1.00 86.00 333 PRO A C 1
ATOM 2616 O O . PRO A 1 333 ? 17.389 3.685 -68.795 1.00 86.00 333 PRO A O 1
ATOM 2619 N N . THR A 1 334 ? 17.673 1.544 -69.415 1.00 86.75 334 THR A N 1
ATOM 2620 C CA . THR A 1 334 ? 19.065 1.718 -69.853 1.00 86.75 334 THR A CA 1
ATOM 2621 C C . THR A 1 334 ? 19.075 2.246 -71.282 1.00 86.75 334 THR A C 1
ATOM 2623 O O . THR A 1 334 ? 18.332 1.747 -72.125 1.00 86.75 334 THR A O 1
ATOM 2626 N N . ARG A 1 335 ? 19.894 3.262 -71.568 1.00 86.25 335 ARG A N 1
ATOM 2627 C CA . ARG A 1 335 ? 20.010 3.865 -72.903 1.00 86.25 335 ARG A CA 1
ATOM 2628 C C . ARG A 1 335 ? 21.395 3.646 -73.490 1.00 86.25 335 ARG A C 1
ATOM 2630 O O . ARG A 1 335 ? 22.384 3.659 -72.758 1.00 86.25 335 ARG A O 1
ATOM 2637 N N . LEU A 1 336 ? 21.460 3.484 -74.809 1.00 87.44 336 LEU A N 1
ATOM 2638 C CA . LEU A 1 336 ? 22.725 3.460 -75.536 1.00 87.44 336 LEU A CA 1
ATOM 2639 C C . LEU A 1 336 ? 23.351 4.863 -75.521 1.00 87.44 336 LEU A C 1
ATOM 2641 O O . LEU A 1 336 ? 22.714 5.831 -75.933 1.00 87.44 336 LEU A O 1
ATOM 2645 N N . MET A 1 337 ? 24.598 4.977 -75.071 1.00 90.44 337 MET A N 1
ATOM 2646 C CA . MET A 1 337 ? 25.324 6.251 -75.060 1.00 90.44 337 MET A CA 1
ATOM 2647 C C . MET A 1 337 ? 26.073 6.442 -76.376 1.00 90.44 337 MET A C 1
ATOM 2649 O O . MET A 1 337 ? 26.810 5.552 -76.811 1.00 90.44 337 MET A O 1
ATOM 2653 N N . HIS A 1 338 ? 25.915 7.599 -77.024 1.00 87.62 338 HIS A N 1
ATOM 2654 C CA . HIS A 1 338 ? 26.627 7.875 -78.270 1.00 87.62 338 HIS A CA 1
ATOM 2655 C C . HIS A 1 338 ? 28.141 7.917 -78.022 1.00 87.62 338 HIS A C 1
ATOM 2657 O O . HIS A 1 338 ? 28.643 8.836 -77.386 1.00 87.62 338 HIS A O 1
ATOM 2663 N N . ARG A 1 339 ? 28.874 6.908 -78.516 1.00 88.50 339 ARG A N 1
ATOM 2664 C CA . ARG A 1 339 ? 30.331 6.764 -78.303 1.00 88.50 339 ARG A CA 1
ATOM 2665 C C . ARG A 1 339 ? 30.741 6.776 -76.820 1.00 88.50 339 ARG A C 1
ATOM 2667 O O . ARG A 1 339 ? 31.854 7.170 -76.495 1.00 88.50 339 ARG A O 1
ATOM 2674 N N . GLY A 1 340 ? 29.843 6.347 -75.930 1.00 86.75 340 GLY A N 1
ATOM 2675 C CA . GLY A 1 340 ? 30.083 6.348 -74.486 1.00 86.75 340 GLY A CA 1
ATOM 2676 C C . GLY A 1 340 ? 29.881 7.698 -73.790 1.00 86.75 340 GLY A C 1
ATOM 2677 O O . GLY A 1 340 ? 30.117 7.763 -72.589 1.00 86.75 340 GLY A O 1
ATOM 2678 N N . ASP A 1 341 ? 29.427 8.745 -74.491 1.00 87.50 341 ASP A N 1
ATOM 2679 C CA . ASP A 1 341 ? 29.112 10.046 -73.885 1.00 87.50 341 ASP A CA 1
ATOM 2680 C C . ASP A 1 341 ? 27.835 9.970 -73.014 1.00 87.50 341 ASP A C 1
ATOM 2682 O O . ASP A 1 341 ? 26.741 9.785 -73.563 1.00 87.50 341 ASP A O 1
ATOM 2686 N N . PRO A 1 342 ? 27.930 10.145 -71.677 1.00 84.50 342 PRO A N 1
ATOM 2687 C CA . PRO A 1 342 ? 26.785 10.077 -70.766 1.00 84.50 342 PRO A CA 1
ATOM 2688 C C . PRO A 1 342 ? 25.757 11.201 -70.958 1.00 84.50 342 PRO A C 1
ATOM 2690 O O . PRO A 1 342 ? 24.627 11.071 -70.486 1.00 84.50 342 PRO A O 1
ATOM 2693 N N . LEU A 1 343 ? 26.132 12.304 -71.619 1.00 89.25 343 LEU A N 1
ATOM 2694 C CA . LEU A 1 343 ? 25.250 13.450 -71.877 1.00 89.25 343 LEU A CA 1
ATOM 2695 C C . LEU A 1 343 ? 24.506 13.344 -73.215 1.00 89.25 343 LEU A C 1
ATOM 2697 O O . LEU A 1 343 ? 23.628 14.160 -73.491 1.00 89.25 343 LEU A O 1
ATOM 2701 N N . SER A 1 344 ? 24.800 12.310 -74.007 1.00 90.19 344 SER A N 1
ATOM 2702 C CA . SER A 1 344 ? 24.196 12.066 -75.320 1.00 90.19 344 SER A CA 1
ATOM 2703 C C . SER A 1 344 ? 23.459 10.712 -75.374 1.00 90.19 344 SER A C 1
ATOM 2705 O O . SER A 1 344 ? 23.856 9.822 -76.142 1.00 90.19 344 SER A O 1
ATOM 2707 N N . PRO A 1 345 ? 22.391 10.513 -74.568 1.00 88.44 345 PRO A N 1
ATOM 2708 C CA . PRO A 1 345 ? 21.646 9.259 -74.533 1.00 88.44 345 PRO A CA 1
ATOM 2709 C C . PRO A 1 345 ? 20.793 9.065 -75.793 1.00 88.44 345 PRO A C 1
ATOM 2711 O O . PRO A 1 345 ? 20.118 9.985 -76.255 1.00 88.44 345 PRO A O 1
ATOM 2714 N N . ARG A 1 346 ? 20.775 7.839 -76.325 1.00 87.62 346 ARG A N 1
ATOM 2715 C CA . ARG A 1 346 ? 19.963 7.444 -77.485 1.00 87.62 346 ARG A CA 1
ATOM 2716 C C . ARG A 1 346 ? 18.818 6.502 -77.092 1.00 87.62 346 ARG A C 1
ATOM 2718 O O . ARG A 1 346 ? 18.159 6.722 -76.070 1.00 87.62 346 ARG A O 1
ATOM 2725 N N . GLU A 1 347 ? 18.516 5.502 -77.918 1.00 90.19 347 GLU A N 1
ATOM 2726 C CA . GLU A 1 347 ? 17.434 4.547 -77.710 1.00 90.19 347 GLU A CA 1
ATOM 2727 C C . GLU A 1 347 ? 17.570 3.757 -76.401 1.00 90.19 347 GLU A C 1
ATOM 2729 O O . GLU A 1 347 ? 18.664 3.549 -75.870 1.00 90.19 347 GLU A O 1
ATOM 2734 N N . VAL A 1 348 ? 16.421 3.335 -75.871 1.00 90.06 348 VAL A N 1
ATOM 2735 C CA . VAL A 1 348 ? 16.355 2.421 -74.729 1.00 90.06 348 VAL A CA 1
ATOM 2736 C C . VAL A 1 348 ? 16.709 1.021 -75.216 1.00 90.06 348 VAL A C 1
ATOM 2738 O O . VAL A 1 348 ? 16.122 0.538 -76.180 1.00 90.06 348 VAL A O 1
ATOM 2741 N N . ILE A 1 349 ? 17.639 0.370 -74.525 1.00 85.81 349 ILE A N 1
ATOM 2742 C CA . ILE A 1 349 ? 18.042 -1.007 -74.795 1.00 85.81 349 ILE A CA 1
ATOM 2743 C C . ILE A 1 349 ? 17.467 -1.934 -73.724 1.00 85.81 349 ILE A C 1
ATOM 2745 O O . ILE A 1 349 ? 17.516 -1.640 -72.526 1.00 85.81 349 ILE A O 1
ATOM 2749 N N . SER A 1 350 ? 16.898 -3.058 -74.156 1.00 80.19 350 SER A N 1
ATOM 2750 C CA . SER A 1 350 ? 16.470 -4.114 -73.240 1.00 80.19 350 SER A CA 1
ATOM 2751 C C . SER A 1 350 ? 17.689 -4.859 -72.689 1.00 80.19 350 SER A C 1
ATOM 2753 O O . SER A 1 350 ? 18.677 -5.023 -73.409 1.00 80.19 350 SER A O 1
ATOM 2755 N N . PRO A 1 351 ? 17.636 -5.350 -71.439 1.00 76.88 351 PRO A N 1
ATOM 2756 C CA . PRO A 1 351 ? 18.672 -6.228 -70.918 1.00 76.88 351 PRO A CA 1
ATOM 2757 C C . PRO A 1 351 ? 18.826 -7.457 -71.819 1.00 76.88 351 PRO A C 1
ATOM 2759 O O . PRO A 1 351 ? 17.843 -8.128 -72.132 1.00 76.88 351 PRO A O 1
ATOM 2762 N N . VAL A 1 352 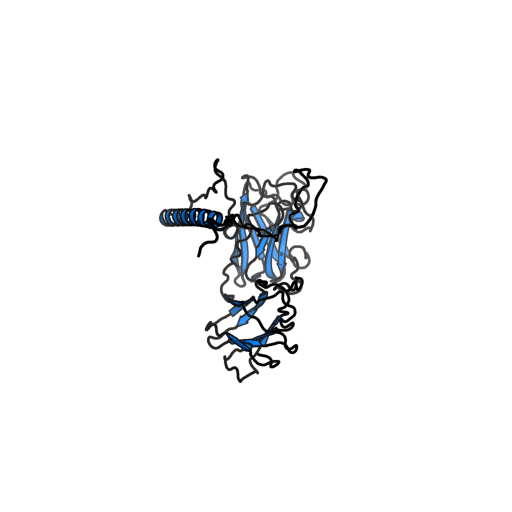? 20.060 -7.762 -72.210 1.00 72.62 352 VAL A N 1
ATOM 2763 C CA . VAL A 1 352 ? 20.426 -8.988 -72.925 1.00 72.62 352 VAL A CA 1
ATOM 2764 C C . VAL A 1 352 ? 21.504 -9.693 -72.113 1.00 72.62 352 VAL A C 1
ATOM 2766 O O . VAL A 1 352 ? 22.468 -9.070 -71.673 1.00 72.62 352 VAL A O 1
ATOM 2769 N N . SER A 1 353 ? 21.322 -10.993 -71.889 1.00 74.69 353 SER A N 1
ATOM 2770 C CA . SER A 1 353 ? 22.348 -11.850 -71.293 1.00 74.69 353 SER A CA 1
ATOM 2771 C C . SER A 1 353 ? 23.289 -12.361 -72.385 1.00 74.69 353 SER A C 1
ATOM 2773 O O . SER A 1 353 ? 22.874 -12.516 -73.535 1.00 74.69 353 SER A O 1
ATOM 2775 N N . LEU A 1 354 ? 24.553 -12.638 -72.048 1.00 76.69 354 LEU A N 1
ATOM 2776 C CA . LEU A 1 354 ? 25.477 -13.265 -72.996 1.00 76.69 354 LEU A CA 1
ATOM 2777 C C . LEU A 1 354 ? 24.921 -14.629 -73.426 1.00 76.69 354 LEU A C 1
ATOM 2779 O O . LEU A 1 354 ? 24.371 -15.381 -72.616 1.00 76.69 354 LEU A O 1
ATOM 2783 N N . SER A 1 355 ? 25.109 -14.971 -74.699 1.00 73.06 355 SER A N 1
ATOM 2784 C CA . SER A 1 355 ? 24.676 -16.251 -75.276 1.00 73.06 355 SER A CA 1
ATOM 2785 C C . SER A 1 355 ? 25.197 -17.463 -74.488 1.00 73.06 355 SER A C 1
ATOM 2787 O O . SER A 1 355 ? 24.483 -18.450 -74.335 1.00 73.06 355 SER A O 1
ATOM 2789 N N . ALA A 1 356 ? 26.383 -17.350 -73.881 1.00 76.31 356 ALA A N 1
ATOM 2790 C CA . ALA A 1 356 ? 26.974 -18.363 -73.002 1.00 76.31 356 ALA A CA 1
ATOM 2791 C C . ALA A 1 356 ? 26.141 -18.699 -71.743 1.00 76.31 356 ALA A C 1
ATOM 2793 O O . ALA A 1 356 ? 26.323 -19.766 -71.169 1.00 76.31 356 ALA A O 1
ATOM 2794 N N . PHE A 1 357 ? 25.226 -17.821 -71.313 1.00 64.88 357 PHE A N 1
ATOM 2795 C CA . PHE A 1 357 ? 24.378 -18.011 -70.125 1.00 64.88 357 PHE A CA 1
ATOM 2796 C C . PHE A 1 357 ? 22.898 -18.258 -70.460 1.00 64.88 357 PHE A C 1
ATOM 2798 O O . PHE A 1 357 ? 22.060 -18.259 -69.560 1.00 64.88 357 PHE A O 1
ATOM 2805 N N . THR A 1 358 ? 22.549 -18.421 -71.741 1.00 61.41 358 THR A N 1
ATOM 2806 C CA . THR A 1 358 ? 21.151 -18.566 -72.198 1.00 61.41 358 THR A CA 1
ATOM 2807 C C . THR A 1 358 ? 20.863 -19.878 -72.929 1.00 61.41 358 THR A C 1
ATOM 2809 O O . THR A 1 358 ? 19.721 -20.106 -73.321 1.00 61.41 358 THR A O 1
ATOM 2812 N N . GLN A 1 359 ? 21.848 -20.772 -73.057 1.00 55.44 359 GLN A N 1
ATOM 2813 C CA . GLN A 1 359 ? 21.609 -22.140 -73.520 1.00 55.44 359 GLN A CA 1
ATOM 2814 C C . GLN A 1 359 ? 20.917 -22.944 -72.411 1.00 55.44 359 GLN A C 1
ATOM 2816 O O . GLN A 1 359 ? 21.497 -23.186 -71.352 1.00 55.44 359 GLN A O 1
ATOM 2821 N N . ARG A 1 360 ? 19.658 -23.309 -72.655 1.00 52.19 360 ARG A N 1
ATOM 2822 C CA . ARG A 1 360 ? 18.957 -24.394 -71.964 1.00 52.19 360 ARG A CA 1
ATOM 2823 C C . ARG A 1 360 ? 19.045 -25.658 -72.793 1.00 52.19 360 ARG A C 1
ATOM 2825 O O . ARG A 1 360 ? 18.924 -25.523 -74.032 1.00 52.19 360 ARG A O 1
#

Radius of gyration: 31.55 Å; chains: 1; bounding box: 65×48×99 Å

Secondary structure (DSSP, 8-state):
--STTSEEEEEE----EEEEEEE--EES-TTB-S-EEEEEESS--TT--TT-EEEEEE-TTS-TTS-----SS-EE---EEEEEEEE-TT-EEEEE--TT-PBP----EEEEESSS-------BPPP-SS-EEEEEEEEEEEEEEEEEEEETTSS--EESEEEEEESSTT--BSTT-TTTEEEEEES-BPTT-SSB-GGGTTSS--STTSBEEBSSSS-EEEEEEEEEEEEEEEEEEES-TTSS--TT-EEEEEEEEE-TTS-EEEEEEGGGBPP--EE-TTSPEE---TTS-HHHHHHHHHHHHHHHHHHHHHHHHHS------PPP-PPPPEEEEGGG-TTSEEEEE-----GGGT--

Foldseek 3Di:
DQDAPQFPDKDQPLDFFKWWKKFKWKAQAPLAAQWKWKWKAAQQDSPDDPRIDTLDTHGRNAALVRDDDNHVDIDIRPIHTSGMDGHHSNMMITIGGHPPRGDYTGDDIDTHHQVDFDFPLDQFAADAQAKGKGFTRWAWFQKKKKKFQFWPVFFWAKWQEKFWFAPDDPRDGVLLVPVFWPDKDKQDAAPPDPQADSVRHRPPDFADSRMHTHNDTGIMMMMIGTPGTGTTTMMMIHRGNVRPDGGNGRQWIWMWGQHPVRDTDTGGISVSYDHPFDADPVRDGDDDCVPPDPVVVVVVVVVVVVVVVVVVVVVVVPPDDDDDDDDDDDDDFDFDADVPDPVRTDDGDDDDDPPVPPDD

pLDDT: mean 86.48, std 11.8, range [48.81, 98.81]